Protein AF-A0A6A7G0X4-F1 (afdb_monomer)

Solvent-accessible surface area (backbone atoms only — not comparable to full-atom values): 12356 Å² total; per-residue (Å²): 110,69,67,63,52,52,52,46,51,46,38,50,19,40,56,51,14,67,76,71,76,44,66,30,71,60,42,26,52,49,51,54,46,54,50,49,41,52,55,27,48,47,44,31,55,51,22,49,56,50,22,68,50,37,5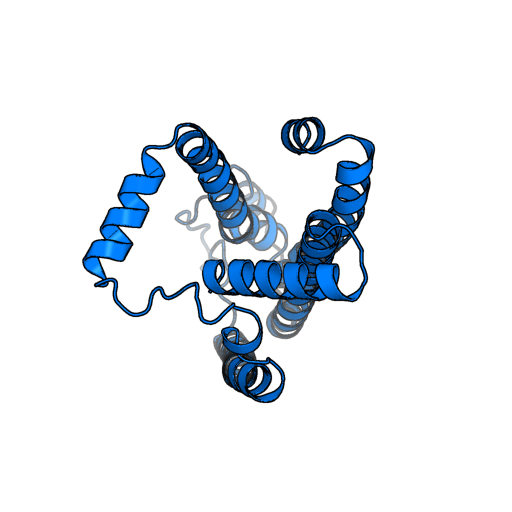7,77,56,81,70,79,86,77,54,76,76,64,52,64,43,28,46,93,55,47,54,98,81,60,77,74,61,88,93,49,51,72,64,74,75,76,55,69,66,42,55,51,50,54,51,52,54,52,50,54,53,59,62,47,48,59,55,52,45,68,73,72,52,78,64,62,72,83,57,48,66,89,81,74,66,69,86,80,64,53,72,66,56,54,52,50,49,54,58,57,52,54,69,39,70,70,53,53,62,46,49,61,57,51,51,49,55,50,48,54,52,48,42,53,74,46,54,45,39,47,22,44,34,25,42,67,67,26,70,37,43,42,21,60,55,46,27,54,50,22,52,52,50,32,53,47,51,58,50,49,59,55,46,36,72,75,70,36,63,68,64,52,69,74,72,108

Secondary structure (DSSP, 8-state):
-HHHHHHHHHHHHHHHHHHHTS-HHHHHHHHHHHHHHHHHHHHHHHHHHHHHHHTTSPPPPPPHHHHTTSGGG--TT---STT--SS-PPPHHHHHHHHHHHHHHHHHHHHHHHHHSPPGGGTS-TT---TT--HHHHHHHHHHHTTSHHHHHHHHHHHHHHHHHHHIIIIIIIIIIIHHH-TTHHHHHHHHHHHHHHHHHHHHHHHHHHH-HHHHHHH-

pLDDT: mean 83.15, std 11.16, range [46.69, 96.19]

Structure (mmCIF, N/CA/C/O backbone):
data_AF-A0A6A7G0X4-F1
#
_entry.id   AF-A0A6A7G0X4-F1
#
loop_
_atom_site.group_PDB
_atom_site.id
_atom_site.type_symbol
_atom_site.label_atom_id
_atom_site.label_alt_id
_atom_site.label_comp_id
_atom_site.label_asym_id
_atom_site.label_entity_id
_atom_site.label_seq_id
_atom_site.pdbx_PDB_ins_code
_atom_site.Cartn_x
_atom_site.Cartn_y
_atom_site.Cartn_z
_atom_site.occupancy
_atom_site.B_iso_or_equiv
_atom_site.auth_seq_id
_atom_site.auth_comp_id
_atom_site.auth_asym_id
_atom_site.auth_atom_id
_atom_site.pdbx_PDB_model_num
ATOM 1 N N . MET A 1 1 ? -11.412 6.473 2.263 1.00 78.06 1 MET A N 1
ATOM 2 C CA . MET A 1 1 ? -11.501 4.998 2.375 1.00 78.06 1 MET A CA 1
ATOM 3 C C . MET A 1 1 ? -10.923 4.477 3.696 1.00 78.06 1 MET A C 1
ATOM 5 O O . MET A 1 1 ? -11.682 3.910 4.468 1.00 78.06 1 MET A O 1
ATOM 9 N N . TRP A 1 2 ? -9.636 4.706 4.001 1.00 86.44 2 TRP A N 1
ATOM 10 C CA . TRP A 1 2 ? -8.973 4.184 5.213 1.00 86.44 2 TRP A CA 1
ATOM 11 C C . TRP A 1 2 ? -9.677 4.510 6.537 1.00 86.44 2 TRP A C 1
ATOM 13 O O . TRP A 1 2 ? -9.882 3.609 7.342 1.00 86.44 2 TRP A O 1
ATOM 23 N N . SER A 1 3 ? -10.119 5.756 6.738 1.00 86.62 3 SER A N 1
ATOM 24 C CA . SER A 1 3 ? -10.866 6.142 7.946 1.00 86.62 3 SER A CA 1
ATOM 25 C C . SER A 1 3 ? -12.166 5.336 8.108 1.00 86.62 3 SER A C 1
ATOM 27 O O . SER A 1 3 ? -12.346 4.684 9.132 1.00 86.62 3 SER A O 1
ATOM 29 N N . ALA A 1 4 ? -13.008 5.274 7.069 1.00 87.88 4 ALA A N 1
ATOM 30 C CA . ALA A 1 4 ? -14.262 4.512 7.091 1.00 87.88 4 ALA A CA 1
ATOM 31 C C . ALA A 1 4 ? -14.039 3.015 7.369 1.00 87.88 4 ALA A C 1
ATOM 33 O O . ALA A 1 4 ? -14.752 2.411 8.165 1.00 87.88 4 ALA A O 1
ATOM 34 N N . LYS A 1 5 ? -13.004 2.430 6.761 1.00 91.25 5 LYS A N 1
ATOM 35 C CA . LYS A 1 5 ? -12.581 1.046 6.999 1.00 91.25 5 LYS A CA 1
ATOM 36 C C . LYS A 1 5 ? -12.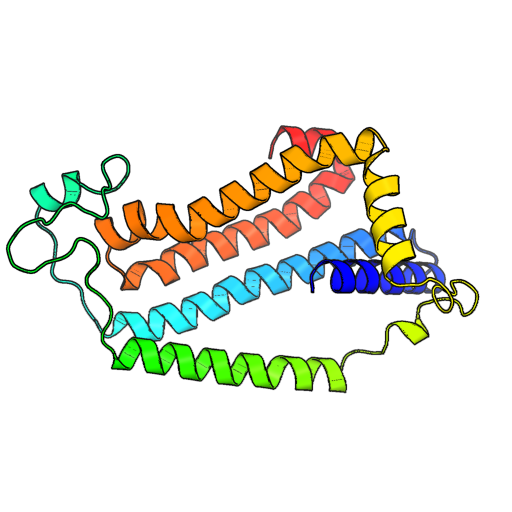155 0.815 8.451 1.00 91.25 5 LYS A C 1
ATOM 38 O O . LYS A 1 5 ? -12.570 -0.171 9.052 1.00 91.25 5 LYS A O 1
ATOM 43 N N . CYS A 1 6 ? -11.330 1.699 9.016 1.00 91.38 6 CYS A N 1
ATOM 44 C CA . CYS A 1 6 ? -10.908 1.601 10.413 1.00 91.38 6 CYS A CA 1
ATOM 45 C C . CYS A 1 6 ? -12.111 1.682 11.354 1.00 91.38 6 CYS A C 1
ATOM 47 O O . CYS A 1 6 ? -12.244 0.840 12.234 1.00 91.38 6 CYS A O 1
ATOM 49 N N . THR A 1 7 ? -13.023 2.630 11.125 1.00 91.25 7 THR A N 1
ATOM 50 C CA . THR A 1 7 ? -14.265 2.731 11.897 1.00 91.25 7 THR A CA 1
ATOM 51 C C . THR A 1 7 ? -15.092 1.454 11.790 1.00 91.25 7 THR A C 1
ATOM 53 O O . THR A 1 7 ? -15.524 0.937 12.814 1.00 91.25 7 THR A O 1
ATOM 56 N N . TYR A 1 8 ? -15.270 0.907 10.585 1.00 92.00 8 TYR A N 1
ATOM 57 C CA . TYR A 1 8 ? -16.032 -0.324 10.390 1.00 92.00 8 TYR A CA 1
ATOM 58 C C . TYR A 1 8 ? -15.442 -1.504 11.171 1.00 92.00 8 TYR A C 1
ATOM 60 O O . TYR A 1 8 ? -16.157 -2.152 11.930 1.00 92.00 8 TYR A O 1
ATOM 68 N N . LEU A 1 9 ? -14.133 -1.752 11.043 1.00 92.69 9 LEU A N 1
ATOM 69 C CA . LEU A 1 9 ? -13.468 -2.849 11.755 1.00 92.69 9 LEU A CA 1
ATOM 70 C C . LEU A 1 9 ? -13.537 -2.681 13.275 1.00 92.69 9 LEU A C 1
ATOM 72 O O . LEU A 1 9 ? -13.770 -3.661 13.979 1.00 92.69 9 LEU A O 1
ATOM 76 N N . THR A 1 10 ? -13.378 -1.456 13.779 1.00 92.75 10 THR A N 1
ATOM 77 C CA . THR A 1 10 ? -13.484 -1.169 15.213 1.00 92.75 10 THR A CA 1
ATOM 78 C C . THR A 1 10 ? -14.895 -1.430 15.738 1.00 92.75 10 THR A C 1
ATOM 80 O O . THR A 1 10 ? -15.040 -2.091 16.762 1.00 92.75 10 THR A O 1
ATOM 83 N N . GLN A 1 11 ? -15.936 -0.958 15.044 1.00 91.56 11 GLN A N 1
ATOM 84 C CA . GLN A 1 11 ? -17.322 -1.133 15.497 1.00 91.56 11 GLN A CA 1
ATOM 85 C C . GLN A 1 11 ? -17.763 -2.599 15.433 1.00 91.56 11 GLN A C 1
ATOM 87 O O . GLN A 1 11 ? -18.298 -3.128 16.405 1.00 91.56 11 GLN A O 1
ATOM 92 N N . VAL A 1 12 ? -17.471 -3.291 14.327 1.00 91.94 12 VAL A N 1
ATOM 93 C CA . VAL A 1 12 ? -17.778 -4.723 14.196 1.00 91.94 12 VAL A CA 1
ATOM 94 C C . VAL A 1 12 ? -16.987 -5.544 15.217 1.00 91.94 12 VAL A C 1
ATOM 96 O O . VAL A 1 12 ? -17.546 -6.447 15.834 1.00 91.94 12 VAL A O 1
ATOM 99 N N . GLY A 1 13 ? -15.711 -5.216 15.442 1.00 91.50 13 GLY A N 1
ATOM 100 C CA . GLY A 1 13 ? -14.868 -5.878 16.439 1.00 91.50 13 GLY A CA 1
ATOM 101 C C . GLY A 1 13 ? -15.382 -5.706 17.865 1.00 91.50 13 GLY A C 1
ATOM 102 O O . GLY A 1 13 ? -15.447 -6.684 18.605 1.00 91.50 13 GLY A O 1
ATOM 103 N N . LYS A 1 14 ? -15.817 -4.494 18.228 1.00 91.19 14 LYS A N 1
ATOM 104 C CA . LYS A 1 14 ? -16.438 -4.223 19.529 1.00 91.19 14 LYS A CA 1
ATOM 105 C C . LYS A 1 14 ? -17.705 -5.059 19.719 1.00 91.19 14 LYS A C 1
ATOM 107 O O . LYS A 1 14 ? -17.825 -5.778 20.705 1.00 91.19 14 LYS A O 1
ATOM 112 N N . ARG A 1 15 ? -18.612 -5.037 18.736 1.00 90.44 15 ARG A N 1
ATOM 113 C CA . ARG A 1 15 ? -19.874 -5.782 18.822 1.00 90.44 15 ARG A CA 1
ATOM 114 C C . ARG A 1 15 ? -19.662 -7.295 18.877 1.00 90.44 15 ARG A C 1
ATOM 116 O O . ARG A 1 15 ? -20.356 -7.988 19.611 1.00 90.44 15 ARG A O 1
ATOM 123 N N . TYR A 1 16 ? -18.695 -7.812 18.123 1.00 91.06 16 TYR A N 1
ATOM 124 C CA . TYR A 1 16 ? -18.330 -9.227 18.167 1.00 91.06 16 TYR A CA 1
ATOM 125 C C . TYR A 1 16 ? -17.720 -9.625 19.520 1.00 91.06 16 TYR A C 1
ATOM 127 O O . TYR A 1 16 ? -18.029 -10.697 20.030 1.00 91.06 16 TYR A O 1
ATOM 135 N N . GLY A 1 17 ? -16.906 -8.759 20.134 1.00 90.06 17 GLY A N 1
ATOM 136 C CA . GLY A 1 17 ? -16.356 -9.007 21.470 1.00 90.06 17 GLY A CA 1
ATOM 137 C C . GLY A 1 17 ? -17.407 -9.077 22.566 1.00 90.06 17 GLY A C 1
ATOM 138 O O . GLY A 1 17 ? -17.329 -9.958 23.415 1.00 90.06 17 GLY A O 1
ATOM 139 N N . GLU A 1 18 ? -18.434 -8.232 22.491 1.00 89.94 18 GLU A N 1
ATOM 140 C CA . GLU A 1 18 ? -19.588 -8.301 23.395 1.00 89.94 18 GLU A CA 1
ATOM 141 C C . GLU A 1 18 ? -20.359 -9.627 23.268 1.00 89.94 18 GLU A C 1
ATOM 143 O O . GLU A 1 18 ? -20.824 -10.153 24.271 1.00 89.94 18 GLU A O 1
ATOM 148 N N . LEU A 1 19 ? -20.478 -10.189 22.058 1.00 91.56 19 LEU A N 1
ATOM 149 C CA . LEU A 1 19 ? -21.194 -11.452 21.819 1.00 91.56 19 LEU A CA 1
ATOM 150 C C . LEU A 1 19 ? -20.425 -12.696 22.285 1.00 91.56 19 LEU A C 1
ATOM 152 O O . LEU A 1 19 ? -21.044 -13.689 22.652 1.00 91.56 19 LEU A O 1
ATOM 156 N N . VAL A 1 20 ? -19.093 -12.661 22.214 1.00 92.19 20 VAL A N 1
ATOM 157 C CA . VAL A 1 20 ? -18.212 -13.794 22.559 1.00 92.19 20 VAL A CA 1
ATOM 158 C C . VAL A 1 20 ? -17.681 -13.685 23.998 1.00 92.19 20 VAL A C 1
ATOM 160 O O . VAL A 1 20 ? -16.960 -14.566 24.453 1.00 92.19 20 VAL A O 1
ATOM 163 N N . GLU A 1 21 ? -18.038 -12.620 24.725 1.00 90.12 21 GLU A N 1
ATOM 164 C CA . GLU A 1 21 ? -17.547 -12.314 26.081 1.00 90.12 21 GLU A CA 1
ATOM 165 C C . GLU A 1 21 ? -16.005 -12.236 26.173 1.00 90.12 21 GLU A C 1
ATOM 167 O O . GLU A 1 21 ? -15.393 -12.484 27.212 1.00 90.12 21 GLU A O 1
ATOM 172 N N . GLU A 1 22 ? -15.355 -11.841 25.073 1.00 87.94 22 GLU A N 1
ATOM 173 C CA . GLU A 1 22 ? -13.907 -11.630 24.984 1.00 87.94 22 GLU A CA 1
ATOM 174 C C . GLU A 1 22 ? -13.565 -10.130 24.978 1.00 87.94 22 GLU A C 1
ATOM 176 O O . GLU A 1 22 ? -14.352 -9.273 24.569 1.00 87.94 22 GLU A O 1
ATOM 181 N N . ASN A 1 23 ? -12.338 -9.785 25.388 1.00 87.75 23 ASN A N 1
ATOM 182 C CA . ASN A 1 23 ? -11.879 -8.39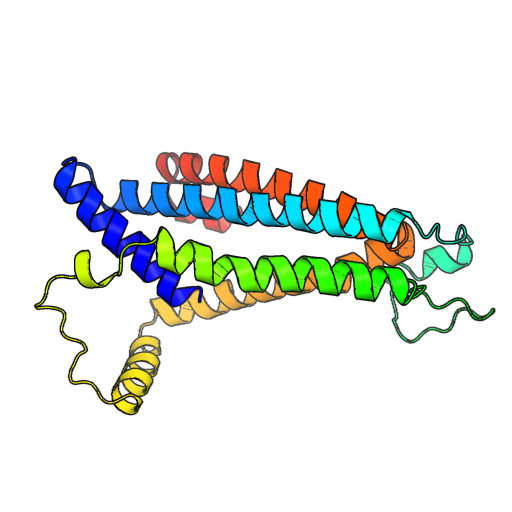7 25.371 1.00 87.75 23 ASN A CA 1
ATOM 183 C C . ASN A 1 23 ? -11.912 -7.820 23.937 1.00 87.75 23 ASN A C 1
ATOM 185 O O . ASN A 1 23 ? -11.186 -8.271 23.042 1.00 87.75 23 ASN A O 1
ATOM 189 N N . SER A 1 24 ? -12.725 -6.777 23.745 1.00 87.75 24 SER A N 1
ATOM 190 C CA . SER A 1 24 ? -12.936 -6.120 22.451 1.00 87.75 24 SER A CA 1
ATOM 191 C C . SER A 1 24 ? -11.645 -5.589 21.828 1.00 87.75 24 SER A C 1
ATOM 193 O O . SER A 1 24 ? -11.472 -5.705 20.619 1.00 87.75 24 SER A O 1
ATOM 195 N N . ASP A 1 25 ? -10.694 -5.081 22.616 1.00 83.81 25 ASP A N 1
ATOM 196 C CA . ASP A 1 25 ? -9.427 -4.553 22.093 1.00 83.81 25 ASP A CA 1
ATOM 197 C C . ASP A 1 25 ? -8.576 -5.654 21.448 1.00 83.81 25 ASP A C 1
ATOM 199 O O . ASP A 1 25 ? -7.897 -5.431 20.437 1.00 83.81 25 ASP A O 1
ATOM 203 N N . VAL A 1 26 ? -8.640 -6.870 21.999 1.00 83.62 26 VAL A N 1
ATOM 204 C CA . VAL A 1 26 ? -7.948 -8.042 21.451 1.00 83.62 26 VAL A CA 1
ATOM 205 C C . VAL A 1 26 ? -8.583 -8.452 20.126 1.00 83.62 26 VAL A C 1
ATOM 207 O O . VAL A 1 26 ? -7.866 -8.703 19.155 1.00 83.62 26 VAL A O 1
ATOM 210 N N . ILE A 1 27 ? -9.915 -8.476 20.054 1.00 87.38 27 ILE A N 1
ATOM 211 C CA . ILE A 1 27 ? -10.662 -8.819 18.837 1.00 87.38 27 ILE A CA 1
ATOM 212 C C . ILE A 1 27 ? -10.450 -7.777 17.741 1.00 87.38 27 ILE A C 1
ATOM 214 O O . ILE A 1 27 ? -10.150 -8.145 16.606 1.00 87.38 27 ILE A O 1
ATOM 218 N N . ILE A 1 28 ? -10.524 -6.489 18.078 1.00 89.31 28 ILE A N 1
ATOM 219 C CA . ILE A 1 28 ? -10.248 -5.392 17.146 1.00 89.31 28 ILE A CA 1
ATOM 220 C C . ILE A 1 28 ? -8.840 -5.564 16.570 1.00 89.31 28 ILE A C 1
ATOM 222 O O . ILE A 1 28 ? -8.670 -5.571 15.352 1.00 89.31 28 ILE A O 1
ATOM 226 N N . THR A 1 29 ? -7.837 -5.809 17.419 1.00 84.25 29 THR A N 1
ATOM 227 C CA . THR A 1 29 ? -6.456 -6.052 16.968 1.00 84.25 29 THR A CA 1
ATOM 228 C C . THR A 1 29 ? -6.364 -7.257 16.020 1.00 84.25 29 THR A C 1
ATOM 230 O O . THR A 1 29 ? -5.678 -7.181 15.001 1.00 84.25 29 THR A O 1
ATOM 233 N N . ARG A 1 30 ? -7.093 -8.353 16.289 1.00 84.56 30 ARG A N 1
ATOM 234 C CA . ARG A 1 30 ? -7.161 -9.524 15.389 1.00 84.56 30 ARG A CA 1
ATOM 235 C C . ARG A 1 30 ? -7.792 -9.174 14.035 1.00 84.56 30 ARG A C 1
ATOM 237 O O . ARG A 1 30 ? -7.256 -9.575 13.006 1.00 84.56 30 ARG A O 1
ATOM 244 N N . PHE A 1 31 ? -8.887 -8.412 14.014 1.00 89.56 31 PHE A N 1
ATOM 245 C CA . PHE A 1 31 ? -9.547 -7.982 12.773 1.00 89.56 31 PHE A CA 1
ATOM 246 C C . PHE A 1 31 ? -8.660 -7.059 11.934 1.00 89.56 31 PHE A C 1
ATOM 248 O O . PHE A 1 31 ? -8.599 -7.211 10.714 1.00 89.56 31 PHE A O 1
ATOM 255 N N . PHE A 1 32 ? -7.929 -6.140 12.570 1.00 88.75 32 PHE A N 1
ATOM 256 C CA . PHE A 1 32 ? -6.927 -5.327 11.881 1.00 88.75 32 PHE A CA 1
ATOM 257 C C . PHE A 1 32 ? -5.788 -6.182 11.317 1.00 88.75 32 PHE A C 1
ATOM 259 O O . PHE A 1 32 ? -5.419 -5.981 10.162 1.00 88.75 32 PHE A O 1
ATOM 266 N N . GLY A 1 33 ? -5.285 -7.164 12.073 1.00 85.00 33 GLY A N 1
ATOM 267 C CA . GLY A 1 33 ? -4.269 -8.104 11.589 1.00 85.00 33 GLY A CA 1
ATOM 268 C C . GLY A 1 33 ? -4.734 -8.903 10.368 1.00 85.00 33 GLY A C 1
ATOM 269 O O . GLY A 1 33 ? -4.024 -8.968 9.367 1.00 85.00 33 GLY A O 1
ATOM 270 N N . LEU A 1 34 ? -5.960 -9.437 10.401 1.00 86.88 34 LEU A N 1
ATOM 271 C CA . LEU A 1 34 ? -6.552 -10.150 9.264 1.00 86.88 34 LEU A CA 1
ATOM 272 C C . LEU A 1 34 ? -6.732 -9.235 8.047 1.00 86.88 34 LEU A C 1
ATOM 274 O O . LEU A 1 34 ? -6.421 -9.627 6.925 1.00 86.88 34 LEU A O 1
ATOM 278 N N . PHE A 1 35 ? -7.200 -8.003 8.257 1.00 90.12 35 PHE A N 1
ATOM 279 C CA . PHE A 1 35 ? -7.289 -7.028 7.177 1.00 90.12 35 PHE A CA 1
ATOM 280 C C . PHE A 1 35 ? -5.920 -6.781 6.532 1.00 90.12 35 PHE A C 1
ATOM 282 O O . PHE A 1 35 ? -5.821 -6.788 5.307 1.00 90.12 35 PHE A O 1
ATOM 289 N N . PHE A 1 36 ? -4.882 -6.531 7.337 1.00 86.00 36 PHE A N 1
ATOM 290 C CA . PHE A 1 36 ? -3.556 -6.223 6.808 1.00 86.00 36 PHE A CA 1
ATOM 291 C C . PHE A 1 36 ? -2.953 -7.423 6.082 1.00 86.00 36 PHE A C 1
ATOM 293 O O . PHE A 1 36 ? -2.358 -7.232 5.029 1.00 86.00 36 PHE A O 1
ATOM 300 N N . LEU A 1 37 ? -3.209 -8.652 6.539 1.00 85.31 37 LEU A N 1
ATOM 301 C CA . LEU A 1 37 ? -2.842 -9.861 5.801 1.00 85.31 37 LEU A CA 1
ATOM 302 C C . LEU A 1 37 ? -3.422 -9.864 4.376 1.00 85.31 37 LEU A C 1
ATOM 304 O O . LEU A 1 37 ? -2.683 -10.066 3.411 1.00 85.31 37 LEU A O 1
ATOM 308 N N . PHE A 1 38 ? -4.725 -9.610 4.223 1.00 88.56 38 PHE A N 1
ATOM 309 C CA . PHE A 1 38 ? -5.354 -9.549 2.898 1.00 88.56 38 PHE A CA 1
ATOM 310 C C . PHE A 1 38 ? -4.872 -8.355 2.073 1.00 88.56 38 PHE A C 1
ATOM 312 O O . PHE A 1 38 ? -4.648 -8.492 0.871 1.00 88.56 38 PHE A O 1
ATOM 319 N N . PHE A 1 39 ? -4.675 -7.201 2.708 1.00 87.44 39 PHE A N 1
ATOM 320 C CA . PHE A 1 39 ? -4.132 -6.014 2.057 1.00 87.44 39 PHE A CA 1
ATOM 321 C C . PHE A 1 39 ? -2.735 -6.281 1.481 1.00 87.44 39 PHE A C 1
ATOM 323 O O . PHE A 1 39 ? -2.520 -6.037 0.297 1.00 87.44 39 PHE A O 1
ATOM 330 N N . GLN A 1 40 ? -1.825 -6.894 2.239 1.00 85.50 40 GLN A N 1
ATOM 331 C CA . GLN A 1 40 ? -0.500 -7.241 1.715 1.00 85.50 40 GLN A CA 1
ATOM 332 C C . GLN A 1 40 ? -0.537 -8.377 0.694 1.00 85.50 40 GLN A C 1
ATOM 334 O O . GLN A 1 40 ? 0.154 -8.314 -0.320 1.00 85.50 40 GLN A O 1
ATOM 339 N N . SER A 1 41 ? -1.427 -9.357 0.865 1.00 86.38 41 SER A N 1
ATOM 340 C CA . SER A 1 41 ? -1.649 -10.393 -0.155 1.00 86.38 41 SER A CA 1
ATOM 341 C C . SER A 1 41 ? -2.142 -9.799 -1.483 1.00 86.38 41 SER A C 1
ATOM 343 O O . SER A 1 41 ? -1.788 -10.286 -2.555 1.00 86.38 41 SER A O 1
ATOM 345 N N . SER A 1 42 ? -2.920 -8.710 -1.441 1.00 88.62 42 SER A N 1
ATOM 346 C CA . SER A 1 42 ? -3.357 -8.002 -2.650 1.00 88.62 42 SER A CA 1
ATOM 347 C C . SER A 1 42 ? -2.202 -7.320 -3.388 1.00 88.62 42 SER A C 1
ATOM 349 O O . SER A 1 42 ? -2.224 -7.276 -4.618 1.00 88.62 42 SER A O 1
ATOM 351 N N . GLN A 1 43 ? -1.160 -6.871 -2.670 1.00 86.00 43 GLN A N 1
ATOM 352 C CA . GLN A 1 43 ? 0.062 -6.378 -3.309 1.00 86.00 43 GLN A CA 1
ATOM 353 C C . GLN A 1 43 ? 0.747 -7.497 -4.093 1.00 86.00 43 GLN A C 1
ATOM 355 O O . GLN A 1 43 ? 1.184 -7.272 -5.217 1.00 86.00 43 GLN A O 1
ATOM 360 N N . VAL A 1 44 ? 0.794 -8.715 -3.545 1.00 88.62 44 VAL A N 1
ATOM 361 C CA . VAL A 1 44 ? 1.342 -9.882 -4.254 1.00 88.62 44 VAL A CA 1
ATOM 362 C C . VAL A 1 44 ? 0.542 -10.155 -5.530 1.00 88.62 44 VAL A C 1
ATOM 364 O O . VAL A 1 44 ? 1.124 -10.232 -6.608 1.00 88.62 44 VAL A O 1
ATOM 367 N N . ALA A 1 45 ? -0.789 -10.225 -5.435 1.00 90.19 45 ALA A N 1
ATOM 368 C CA . ALA A 1 45 ? -1.650 -10.471 -6.592 1.00 90.19 45 ALA A CA 1
ATOM 369 C C . ALA A 1 45 ? -1.508 -9.390 -7.682 1.00 90.19 45 ALA A C 1
ATOM 371 O O . ALA A 1 45 ? -1.355 -9.723 -8.856 1.00 90.19 45 ALA A O 1
ATOM 372 N N . GLY A 1 46 ? -1.501 -8.106 -7.306 1.00 91.06 46 GLY A N 1
ATOM 373 C CA . GLY A 1 46 ? -1.293 -7.003 -8.248 1.00 91.06 46 GLY A CA 1
ATOM 374 C C . GLY A 1 46 ? 0.068 -7.084 -8.938 1.00 91.06 46 GLY A C 1
ATOM 375 O O . GLY A 1 46 ? 0.164 -7.013 -10.159 1.00 91.06 46 GLY A O 1
ATOM 376 N N . ASN A 1 47 ? 1.134 -7.342 -8.185 1.00 90.69 47 ASN A N 1
ATOM 377 C CA . ASN A 1 47 ? 2.472 -7.443 -8.761 1.00 90.69 47 ASN A CA 1
ATOM 378 C C . ASN A 1 47 ? 2.674 -8.690 -9.644 1.00 90.69 47 ASN A C 1
ATOM 380 O O . ASN A 1 47 ? 3.469 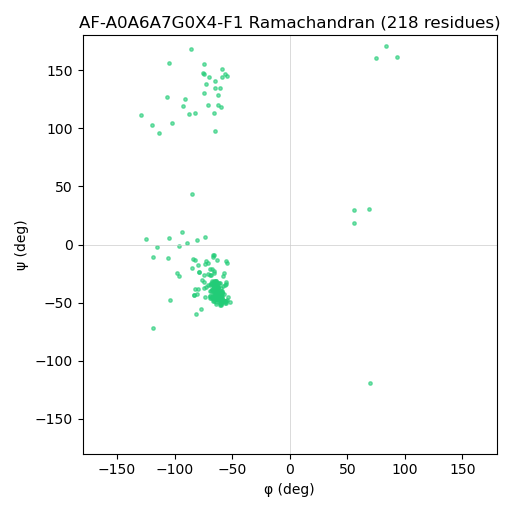-8.641 -10.585 1.00 90.69 47 ASN A O 1
ATOM 384 N N . ILE A 1 48 ? 1.927 -9.778 -9.422 1.00 89.88 48 ILE A N 1
ATOM 385 C CA . ILE A 1 48 ? 1.865 -10.917 -10.357 1.00 89.88 48 ILE A CA 1
ATOM 386 C C . ILE A 1 48 ? 1.223 -10.488 -11.684 1.00 89.88 48 ILE A C 1
ATOM 388 O O . ILE A 1 48 ? 1.755 -10.778 -12.754 1.00 89.88 48 ILE A O 1
ATOM 392 N N . ILE A 1 49 ? 0.110 -9.750 -11.637 1.00 90.06 49 ILE A N 1
ATOM 393 C CA . ILE A 1 49 ? -0.531 -9.215 -12.849 1.00 90.06 49 ILE A CA 1
ATOM 394 C C . ILE A 1 49 ? 0.446 -8.298 -13.598 1.00 90.06 49 ILE A C 1
ATOM 396 O O . ILE A 1 49 ? 0.658 -8.468 -14.794 1.00 90.06 49 ILE A O 1
ATOM 400 N N . SER A 1 50 ? 1.103 -7.372 -12.898 1.00 86.94 50 SER A N 1
ATOM 401 C CA . SER A 1 50 ? 2.064 -6.462 -13.528 1.00 86.94 50 SER A CA 1
ATOM 402 C C . SER A 1 50 ? 3.266 -7.201 -14.133 1.00 86.94 50 SER A C 1
ATOM 404 O O . SER A 1 50 ? 3.638 -6.924 -15.268 1.00 86.94 50 SER A O 1
ATOM 406 N N . SER A 1 51 ? 3.858 -8.169 -13.423 1.00 86.38 51 SER A N 1
ATOM 407 C CA . SER A 1 51 ? 5.016 -8.931 -13.931 1.00 86.38 51 SER A CA 1
ATOM 408 C C . SER A 1 51 ? 4.667 -9.821 -15.125 1.00 86.38 51 SER A C 1
ATOM 410 O O . SER A 1 51 ? 5.438 -9.889 -16.077 1.00 86.38 51 SER A O 1
ATOM 412 N N . THR A 1 52 ? 3.497 -10.461 -15.138 1.00 86.56 52 THR A N 1
ATOM 413 C CA . THR A 1 52 ? 3.058 -11.296 -16.276 1.00 86.56 52 THR A CA 1
ATOM 414 C C . THR A 1 52 ? 2.797 -10.492 -17.549 1.00 86.56 52 THR A C 1
ATOM 416 O O . THR A 1 52 ? 3.036 -10.989 -18.648 1.00 86.56 52 THR A O 1
ATOM 419 N N . VAL A 1 53 ? 2.347 -9.243 -17.422 1.00 86.44 53 VAL A N 1
ATOM 420 C CA . VAL A 1 53 ? 2.150 -8.364 -18.581 1.00 86.44 53 VAL A CA 1
ATOM 421 C C . VAL A 1 53 ? 3.474 -7.742 -19.034 1.00 86.44 53 VAL A C 1
ATOM 423 O O . VAL A 1 53 ? 3.750 -7.719 -20.228 1.00 86.44 53 VAL A O 1
ATOM 426 N N . LEU A 1 54 ? 4.318 -7.288 -18.100 1.00 79.81 54 LEU A N 1
ATOM 427 C CA . LEU A 1 54 ? 5.581 -6.602 -18.408 1.00 79.81 54 LEU A CA 1
ATOM 428 C C . LEU A 1 54 ? 6.728 -7.538 -18.820 1.00 79.81 54 LEU A C 1
ATOM 430 O O . LEU A 1 54 ? 7.641 -7.100 -19.512 1.00 79.81 54 LEU A O 1
ATOM 434 N N . SER A 1 55 ? 6.698 -8.817 -18.432 1.00 72.69 55 SER A N 1
ATOM 435 C CA . SER A 1 55 ? 7.718 -9.816 -18.818 1.00 72.69 55 SER A CA 1
ATOM 436 C C . SER A 1 55 ? 7.726 -10.160 -20.309 1.00 72.69 55 SER A C 1
ATOM 438 O O . SER A 1 55 ? 8.644 -10.827 -20.772 1.00 72.69 55 SER A O 1
ATOM 440 N N . GLN A 1 56 ? 6.738 -9.689 -21.073 1.00 64.62 56 GLN A N 1
ATOM 441 C CA . GLN A 1 56 ? 6.705 -9.843 -22.530 1.00 64.62 56 GLN A CA 1
ATOM 442 C C . GLN A 1 56 ? 7.721 -8.933 -23.242 1.00 64.62 56 GLN A C 1
ATOM 444 O O . GLN A 1 56 ? 8.030 -9.165 -24.409 1.00 64.62 56 GLN A O 1
ATOM 449 N N . SER A 1 57 ? 8.266 -7.940 -22.531 1.00 62.97 57 SER A N 1
ATOM 450 C CA . SER A 1 57 ? 9.230 -6.966 -23.040 1.00 62.97 57 SER A CA 1
ATOM 451 C C . SER A 1 57 ? 10.583 -7.168 -22.350 1.00 62.97 57 SER A C 1
ATOM 453 O O . SER A 1 57 ? 10.809 -6.672 -21.245 1.00 62.97 57 SER A O 1
ATOM 455 N N . GLU A 1 58 ? 11.498 -7.912 -22.981 1.00 63.00 58 GLU A N 1
ATOM 456 C CA . GLU A 1 58 ? 12.888 -8.000 -22.514 1.00 63.00 58 GLU A CA 1
ATOM 457 C C . GLU A 1 58 ? 13.603 -6.668 -22.775 1.00 63.00 58 GLU A C 1
ATOM 459 O O . GLU A 1 58 ? 13.707 -6.206 -23.912 1.00 63.00 58 GLU A O 1
ATOM 464 N N . SER A 1 59 ? 14.090 -6.031 -21.707 1.00 64.75 59 SER A N 1
ATOM 465 C CA . SER A 1 59 ? 14.941 -4.845 -21.819 1.00 64.75 59 SER A CA 1
ATOM 466 C C . SER A 1 59 ? 16.328 -5.270 -22.320 1.00 64.75 59 SER A C 1
ATOM 468 O O . SER A 1 59 ? 16.851 -6.277 -21.833 1.00 64.75 59 SER A O 1
ATOM 470 N N . PRO A 1 60 ? 16.954 -4.531 -23.252 1.00 68.12 60 PRO A N 1
ATOM 471 C CA . PRO A 1 60 ? 18.312 -4.839 -23.679 1.00 68.12 60 PRO A CA 1
ATOM 472 C C . PRO A 1 60 ? 19.276 -4.797 -22.479 1.00 68.12 60 PRO A C 1
ATOM 474 O O . PRO A 1 60 ? 19.105 -3.972 -21.573 1.00 68.12 60 PRO A O 1
ATOM 477 N N . PRO A 1 61 ? 20.291 -5.679 -22.439 1.00 72.00 61 PRO A N 1
ATOM 478 C CA . PRO A 1 61 ? 21.261 -5.690 -21.353 1.00 72.00 61 PRO A CA 1
ATOM 479 C C . PRO A 1 61 ? 22.024 -4.362 -21.324 1.00 72.00 61 PRO A C 1
ATOM 481 O O . PRO A 1 61 ? 22.566 -3.926 -22.341 1.00 72.00 61 PRO A O 1
ATOM 484 N N . ARG A 1 62 ? 22.072 -3.723 -20.152 1.00 74.94 62 ARG A N 1
ATOM 485 C CA . ARG A 1 62 ? 22.784 -2.452 -19.976 1.00 74.94 62 ARG A CA 1
ATOM 486 C C . ARG A 1 62 ? 24.285 -2.637 -19.916 1.00 74.94 62 ARG A C 1
ATOM 488 O O . ARG A 1 62 ? 24.780 -3.626 -19.372 1.00 74.94 62 ARG A O 1
ATOM 495 N N . THR A 1 63 ? 25.007 -1.637 -20.410 1.00 80.94 63 THR A N 1
ATOM 496 C CA . THR A 1 63 ? 26.462 -1.610 -20.291 1.00 80.94 63 THR A CA 1
ATOM 497 C C . THR A 1 63 ? 26.889 -1.253 -18.858 1.00 80.94 63 THR A C 1
ATOM 499 O O . THR A 1 63 ? 26.135 -0.601 -18.122 1.00 80.94 63 THR A O 1
ATOM 502 N N . PRO A 1 64 ? 28.098 -1.655 -18.424 1.00 81.38 64 PRO A N 1
ATOM 503 C CA . PRO A 1 64 ? 28.621 -1.327 -17.096 1.00 81.38 64 PRO A CA 1
ATOM 504 C C . PRO A 1 64 ? 28.642 0.175 -16.789 1.00 81.38 64 PRO A C 1
ATOM 506 O O . PRO A 1 64 ? 28.447 0.566 -15.641 1.00 81.38 64 PRO A O 1
ATOM 509 N N . GLU A 1 65 ? 28.842 1.021 -17.799 1.00 80.75 65 GLU A N 1
ATOM 510 C CA . GLU A 1 65 ? 28.850 2.480 -17.672 1.00 80.75 65 GLU A CA 1
ATOM 511 C C . GLU A 1 65 ? 27.451 3.019 -17.347 1.00 80.75 65 GLU A C 1
ATOM 513 O O . GLU A 1 65 ? 27.302 3.884 -16.488 1.00 80.75 65 GLU A O 1
ATOM 518 N N . GLN A 1 66 ? 26.405 2.460 -17.964 1.00 77.38 66 GLN A N 1
ATOM 519 C CA . GLN A 1 66 ? 25.015 2.847 -17.702 1.00 77.38 66 GLN A CA 1
ATOM 520 C C . GLN A 1 66 ? 24.562 2.443 -16.290 1.00 77.38 66 GLN A C 1
ATOM 522 O O . GLN A 1 66 ? 23.800 3.166 -15.648 1.00 77.38 66 GLN A O 1
ATOM 527 N N . LEU A 1 67 ? 25.059 1.313 -15.776 1.00 82.19 67 LEU A N 1
ATOM 528 C CA . LEU A 1 67 ? 24.772 0.833 -14.419 1.00 82.19 67 LEU A CA 1
ATOM 529 C C . LEU A 1 67 ? 25.336 1.753 -13.318 1.00 82.19 67 LEU A C 1
ATOM 531 O O . LEU A 1 67 ? 24.780 1.787 -12.221 1.00 82.19 67 LEU A O 1
ATOM 535 N N . GLN A 1 68 ? 26.384 2.541 -13.593 1.00 84.12 68 GLN A N 1
ATOM 536 C CA . GLN A 1 68 ? 26.959 3.488 -12.618 1.00 84.12 68 GLN A CA 1
ATOM 537 C C . GLN A 1 68 ? 26.026 4.660 -12.278 1.00 84.12 68 GLN A C 1
ATOM 539 O O . GLN A 1 68 ? 26.166 5.276 -11.216 1.00 84.12 68 GLN A O 1
ATOM 544 N N . TYR A 1 69 ? 25.064 4.944 -13.157 1.00 83.19 69 TYR A N 1
ATOM 545 C CA . TYR A 1 69 ? 24.040 5.970 -12.964 1.00 83.19 69 TYR A CA 1
ATOM 546 C C . TYR A 1 69 ? 22.789 5.440 -12.250 1.00 83.19 69 TYR A C 1
ATOM 548 O O . TYR A 1 69 ? 21.848 6.195 -12.036 1.00 83.19 69 TYR A O 1
ATOM 556 N N . CYS A 1 70 ? 22.750 4.163 -11.864 1.00 85.75 70 CYS A N 1
ATOM 557 C CA . CYS A 1 70 ? 21.662 3.601 -11.068 1.00 85.75 70 CYS A CA 1
ATOM 558 C C . CYS A 1 70 ? 21.875 3.802 -9.558 1.00 85.75 70 CYS A C 1
ATOM 560 O O . CYS A 1 70 ? 22.951 4.171 -9.085 1.00 85.75 70 CYS A O 1
ATOM 562 N N . GLY A 1 71 ? 20.830 3.540 -8.773 1.00 86.50 71 GLY A N 1
ATOM 563 C CA . GLY A 1 71 ? 20.868 3.582 -7.316 1.00 86.50 71 GLY A CA 1
ATOM 564 C C . GLY A 1 71 ? 21.019 4.999 -6.766 1.00 86.50 71 GLY A C 1
ATOM 565 O O . GLY A 1 71 ? 20.164 5.852 -6.984 1.00 86.50 71 GLY A O 1
ATOM 566 N N . THR A 1 72 ? 22.097 5.261 -6.027 1.00 87.31 72 THR A N 1
ATOM 567 C CA . THR A 1 72 ? 22.325 6.559 -5.367 1.00 87.31 72 THR A CA 1
ATOM 568 C C . THR A 1 72 ? 22.597 7.698 -6.345 1.00 87.31 72 THR A C 1
ATOM 570 O O . THR A 1 72 ? 22.321 8.847 -6.019 1.00 87.31 72 THR A O 1
ATOM 573 N N . ASN A 1 73 ? 23.129 7.387 -7.531 1.00 85.06 73 ASN A N 1
ATOM 574 C CA . ASN A 1 73 ? 23.447 8.370 -8.572 1.00 85.06 73 ASN A CA 1
ATOM 575 C C . ASN A 1 73 ? 22.309 8.537 -9.589 1.00 85.06 73 ASN A C 1
ATOM 577 O O . ASN A 1 73 ? 22.508 9.156 -10.635 1.00 85.06 73 ASN A O 1
ATOM 581 N N . PHE A 1 74 ? 21.133 7.970 -9.301 1.00 83.56 74 PHE A N 1
ATOM 582 C CA . PHE A 1 74 ? 19.997 8.019 -10.204 1.00 83.56 74 PHE A CA 1
ATOM 583 C C . PHE A 1 74 ? 19.536 9.452 -10.435 1.00 83.56 74 PHE A C 1
ATOM 585 O O . PHE A 1 74 ? 19.131 10.159 -9.512 1.00 83.56 74 PHE A O 1
ATOM 592 N N . CYS A 1 75 ? 19.577 9.858 -11.700 1.00 79.56 75 CYS A N 1
ATOM 593 C CA . CYS A 1 75 ? 19.123 11.159 -12.141 1.00 79.56 75 CYS A CA 1
ATOM 594 C C . CYS A 1 75 ? 18.166 10.969 -13.330 1.00 79.56 75 CYS A C 1
ATOM 596 O O . CYS A 1 75 ? 18.609 10.556 -14.403 1.00 79.56 75 CYS A O 1
ATOM 598 N N . PRO A 1 76 ? 16.861 11.259 -13.173 1.00 67.81 76 PRO A N 1
ATOM 599 C CA . PRO A 1 76 ? 15.858 11.005 -14.210 1.00 67.81 76 PRO A CA 1
ATOM 600 C C . PRO A 1 76 ? 16.031 11.871 -15.470 1.00 67.81 76 PRO A C 1
ATOM 602 O O . PRO A 1 76 ? 15.374 11.618 -16.474 1.00 67.81 76 PRO A O 1
ATOM 605 N N . SER A 1 77 ? 16.896 12.888 -15.426 1.00 64.19 77 SER A N 1
ATOM 606 C CA . SER A 1 77 ? 17.168 13.829 -16.517 1.00 64.19 77 SER A CA 1
ATOM 607 C C . SER A 1 77 ? 18.499 13.595 -17.243 1.00 64.19 77 SER A C 1
ATOM 609 O O . SER A 1 77 ? 18.870 14.416 -18.082 1.00 64.19 77 SER A O 1
ATOM 611 N N . VAL A 1 78 ? 19.237 12.523 -16.930 1.00 63.47 78 VAL A N 1
ATOM 612 C CA . VAL A 1 78 ? 20.481 12.184 -17.641 1.00 63.47 78 VAL A CA 1
ATOM 613 C C . VAL A 1 78 ? 20.151 11.333 -18.863 1.00 63.47 78 VAL A C 1
ATOM 615 O O . VAL A 1 78 ? 19.711 10.192 -18.742 1.00 63.47 78 VAL A O 1
ATOM 618 N N . ASP A 1 79 ? 20.370 11.916 -20.039 1.00 56.66 79 ASP A N 1
ATOM 619 C CA . ASP A 1 79 ? 20.282 11.245 -21.333 1.00 56.66 79 ASP A CA 1
ATOM 620 C C . ASP A 1 79 ? 21.604 10.500 -21.579 1.00 56.66 79 ASP A C 1
ATOM 622 O O . ASP A 1 79 ? 22.667 11.118 -21.669 1.00 56.66 79 ASP A O 1
ATOM 626 N N . LEU A 1 80 ? 21.566 9.166 -21.599 1.00 58.56 80 LEU A N 1
ATOM 627 C CA . LEU A 1 80 ? 22.764 8.314 -21.677 1.00 58.56 80 LEU A CA 1
ATOM 628 C C . LEU A 1 80 ? 23.326 8.174 -23.099 1.00 58.56 80 LEU A C 1
ATOM 630 O O . LEU A 1 80 ? 24.300 7.449 -23.293 1.00 58.56 80 LEU A O 1
ATOM 634 N N . GLY A 1 81 ? 22.746 8.875 -24.079 1.00 49.59 81 GLY A N 1
ATOM 635 C CA . GLY A 1 81 ? 23.047 8.668 -25.494 1.00 49.59 81 GLY A CA 1
ATOM 636 C C . GLY A 1 81 ? 22.412 7.381 -26.042 1.00 49.59 81 GLY A C 1
ATOM 637 O O . GLY A 1 81 ? 22.020 6.494 -25.291 1.00 49.59 81 GLY A O 1
ATOM 638 N N . ASP A 1 82 ? 22.282 7.305 -27.370 1.00 48.28 82 ASP A N 1
ATOM 639 C CA . ASP A 1 82 ? 21.696 6.187 -28.137 1.00 48.28 82 ASP A CA 1
ATOM 640 C C . ASP A 1 82 ? 20.176 5.943 -28.009 1.00 48.28 82 ASP A C 1
ATOM 642 O O . ASP A 1 82 ? 19.717 4.822 -28.203 1.00 48.28 82 ASP A O 1
ATOM 646 N N . ASN A 1 83 ? 19.348 6.975 -27.770 1.00 48.16 83 ASN A N 1
ATOM 647 C CA . ASN A 1 83 ? 17.877 6.830 -27.657 1.00 48.16 83 ASN A CA 1
ATOM 648 C C . ASN A 1 83 ? 17.428 5.806 -26.587 1.00 48.16 83 ASN A C 1
ATOM 650 O O . ASN A 1 83 ? 16.285 5.350 -26.620 1.00 48.16 83 ASN A O 1
ATOM 654 N N . VAL A 1 84 ? 18.300 5.447 -25.641 1.00 52.19 84 VAL A N 1
ATOM 655 C CA . VAL A 1 84 ? 17.970 4.578 -24.509 1.00 52.19 84 VAL A CA 1
ATOM 656 C C . VAL A 1 84 ? 17.798 5.462 -23.285 1.00 52.19 84 VAL A C 1
ATOM 658 O O . VAL A 1 84 ? 18.761 5.967 -22.706 1.00 52.19 84 VAL A O 1
ATOM 661 N N . THR A 1 85 ? 16.552 5.676 -22.881 1.00 55.50 85 THR A N 1
ATOM 662 C CA . THR A 1 85 ? 16.255 6.326 -21.608 1.00 55.50 85 THR A CA 1
ATOM 663 C C . THR A 1 85 ? 16.530 5.352 -20.460 1.00 55.50 85 THR A C 1
ATOM 665 O O . THR A 1 85 ? 16.279 4.156 -20.569 1.00 55.50 85 THR A O 1
ATOM 668 N N . LEU A 1 86 ? 16.985 5.851 -19.299 1.00 54.75 86 LEU A N 1
ATOM 669 C CA . LEU A 1 86 ? 17.157 5.042 -18.072 1.00 54.75 86 LEU A CA 1
ATOM 670 C C . LEU A 1 86 ? 15.886 4.290 -17.638 1.00 54.75 86 LEU A C 1
ATO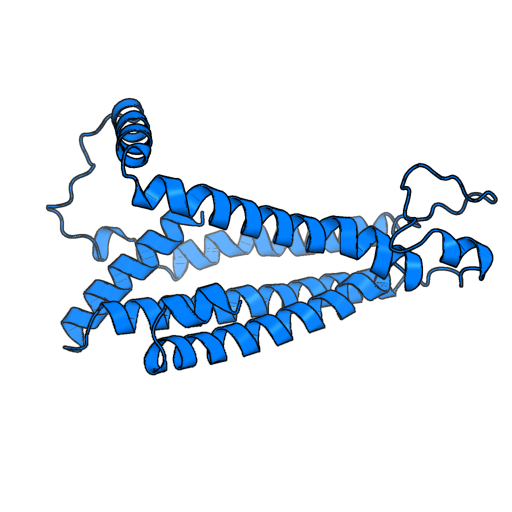M 672 O O . LEU A 1 86 ? 15.949 3.379 -16.812 1.00 54.75 86 LEU A O 1
ATOM 676 N N . LEU A 1 87 ? 14.737 4.683 -18.170 1.00 60.31 87 LEU A N 1
ATOM 677 C CA . LEU A 1 87 ? 13.497 3.935 -18.135 1.00 60.31 87 LEU A CA 1
ATOM 678 C C . LEU A 1 87 ? 13.102 3.676 -19.584 1.00 60.31 87 LEU A C 1
ATOM 680 O O . LEU A 1 87 ? 12.613 4.597 -20.233 1.00 60.31 87 LEU A O 1
ATOM 684 N N . ASP A 1 88 ? 13.304 2.467 -20.100 1.00 62.38 88 ASP A N 1
ATOM 685 C CA . ASP A 1 88 ? 12.639 2.076 -21.341 1.00 62.38 88 ASP A CA 1
ATOM 686 C C . ASP A 1 88 ? 11.135 2.020 -21.043 1.00 62.38 88 ASP A C 1
ATOM 688 O O . ASP A 1 88 ? 10.709 1.215 -20.202 1.00 62.38 88 ASP A O 1
ATOM 692 N N . PRO A 1 89 ? 10.315 2.912 -21.631 1.00 66.62 89 PRO A N 1
ATOM 693 C CA . PRO A 1 89 ? 8.893 2.902 -21.355 1.00 66.62 89 PRO A CA 1
ATOM 694 C C . PRO A 1 89 ? 8.304 1.587 -21.880 1.00 66.62 89 PRO A C 1
ATOM 696 O O . PRO A 1 89 ? 8.601 1.201 -23.014 1.00 66.62 89 PRO A O 1
ATOM 699 N N . PRO A 1 90 ? 7.453 0.901 -21.096 1.00 73.94 90 PRO A N 1
ATOM 700 C CA . PRO A 1 90 ? 6.788 -0.297 -21.580 1.00 73.94 90 PRO A CA 1
ATOM 701 C C . PRO A 1 90 ? 5.953 0.021 -22.824 1.00 73.94 90 PRO A C 1
ATOM 703 O O . PRO A 1 90 ? 5.460 1.141 -23.012 1.00 73.94 90 PRO A O 1
ATOM 706 N N . GLY A 1 91 ? 5.788 -0.978 -23.684 1.00 80.00 91 GLY A N 1
ATOM 707 C CA . GLY A 1 91 ? 4.978 -0.888 -24.880 1.00 80.00 91 GLY A CA 1
ATOM 708 C C . GLY A 1 91 ? 3.558 -0.438 -24.546 1.00 80.00 91 GLY A C 1
ATOM 709 O O . GLY A 1 91 ? 2.968 -0.783 -23.518 1.00 80.00 91 GLY A O 1
ATOM 710 N N . LYS A 1 92 ? 2.966 0.352 -25.448 1.00 85.31 92 LYS A N 1
ATOM 711 C CA . LYS A 1 92 ? 1.594 0.860 -25.272 1.00 85.31 92 LYS A CA 1
ATOM 712 C C . LYS A 1 92 ? 0.595 -0.282 -25.045 1.00 85.31 92 LYS A C 1
ATOM 714 O O . LYS A 1 92 ? -0.350 -0.114 -24.280 1.00 85.31 92 LYS A O 1
ATOM 719 N N . ALA A 1 93 ? 0.818 -1.437 -25.678 1.00 86.62 93 ALA A N 1
ATOM 720 C CA . ALA A 1 93 ? -0.003 -2.632 -25.507 1.00 86.62 93 ALA A CA 1
ATOM 721 C C . ALA A 1 93 ? 0.050 -3.179 -24.069 1.00 86.62 93 ALA A C 1
ATOM 723 O O . ALA A 1 93 ? -1.009 -3.447 -23.499 1.00 86.62 93 ALA A O 1
ATOM 724 N N . GLU A 1 94 ? 1.233 -3.277 -23.448 1.00 84.56 94 GLU A N 1
ATOM 725 C CA . GLU A 1 94 ? 1.368 -3.692 -22.043 1.00 84.56 94 GLU A CA 1
ATOM 726 C C . GLU A 1 94 ? 0.648 -2.725 -21.098 1.00 84.56 94 GLU A C 1
ATOM 728 O O . GLU A 1 94 ? -0.126 -3.152 -20.237 1.00 84.56 94 GLU A O 1
ATOM 733 N N . ILE A 1 95 ? 0.842 -1.416 -21.295 1.00 87.19 95 ILE A N 1
ATOM 734 C CA . ILE A 1 95 ? 0.213 -0.377 -20.467 1.00 87.19 95 ILE A CA 1
ATOM 735 C C . ILE A 1 95 ? -1.314 -0.475 -20.544 1.00 87.19 95 ILE A C 1
ATOM 737 O O . ILE A 1 95 ? -1.980 -0.515 -19.507 1.00 87.19 95 ILE A O 1
ATOM 741 N N . TYR A 1 96 ? -1.885 -0.542 -21.753 1.00 91.75 96 TYR A N 1
ATOM 742 C CA . TYR A 1 96 ? -3.337 -0.652 -21.921 1.00 91.75 96 TYR A CA 1
ATOM 743 C C . TYR A 1 96 ? -3.885 -1.976 -21.382 1.00 91.75 96 TYR A C 1
ATOM 745 O O . TYR A 1 96 ? -4.965 -1.985 -20.789 1.00 91.75 96 TYR A O 1
ATOM 753 N N . THR A 1 97 ? -3.138 -3.073 -21.518 1.00 91.38 97 THR A N 1
ATOM 754 C CA . THR A 1 97 ? -3.530 -4.379 -20.972 1.00 91.38 97 THR A CA 1
ATOM 755 C C . THR A 1 97 ? -3.598 -4.327 -19.447 1.00 91.38 97 THR A C 1
ATOM 757 O O . THR A 1 97 ? -4.652 -4.628 -18.884 1.00 91.38 97 THR A O 1
ATOM 760 N N . MET A 1 98 ? -2.548 -3.845 -18.771 1.00 90.44 98 MET A N 1
ATOM 761 C CA . MET A 1 98 ? -2.562 -3.662 -17.313 1.00 90.44 98 MET A CA 1
ATOM 762 C C . MET A 1 98 ? -3.696 -2.733 -16.869 1.00 90.44 98 MET A C 1
ATOM 764 O O . MET A 1 98 ? -4.459 -3.077 -15.965 1.00 90.44 98 MET A O 1
ATOM 768 N N . ALA A 1 99 ? -3.848 -1.579 -17.527 1.00 92.81 99 ALA A N 1
ATOM 769 C CA . ALA A 1 99 ? -4.892 -0.613 -17.199 1.00 92.81 99 ALA A CA 1
ATOM 770 C C . ALA A 1 99 ? -6.298 -1.222 -17.320 1.00 92.81 99 ALA A C 1
ATOM 772 O O . ALA A 1 99 ? -7.134 -1.005 -16.444 1.00 92.81 99 ALA A O 1
ATOM 773 N N . SER A 1 100 ? -6.553 -2.022 -18.361 1.00 94.81 100 SER A N 1
ATOM 774 C CA . SER A 1 100 ? -7.845 -2.688 -18.565 1.00 94.81 100 SER A CA 1
ATOM 775 C C . SER A 1 100 ? -8.163 -3.713 -17.469 1.00 94.81 100 SER A C 1
ATOM 777 O O . SER A 1 100 ? -9.280 -3.720 -16.948 1.00 94.81 100 SER A O 1
ATOM 779 N N . ILE A 1 101 ? -7.175 -4.518 -17.057 1.00 94.88 101 ILE A N 1
ATOM 780 C CA . ILE A 1 101 ? -7.325 -5.519 -15.993 1.00 94.88 101 ILE A CA 1
ATOM 781 C C . ILE A 1 101 ? -7.625 -4.824 -14.660 1.00 94.88 101 ILE A C 1
ATOM 783 O O . ILE A 1 101 ? -8.600 -5.163 -13.986 1.00 94.88 101 ILE A O 1
ATOM 787 N N . TYR A 1 102 ? -6.836 -3.809 -14.296 1.00 93.75 102 TYR A N 1
ATOM 788 C CA . TYR A 1 102 ? -7.042 -3.071 -13.050 1.00 93.75 102 TYR A CA 1
ATOM 789 C C . TYR A 1 102 ? -8.368 -2.316 -13.024 1.00 93.75 102 TYR A C 1
ATOM 791 O O . TYR A 1 102 ? -9.023 -2.275 -11.981 1.00 93.75 102 TYR A O 1
ATOM 799 N N . LEU A 1 103 ? -8.798 -1.757 -14.156 1.00 95.62 103 LEU A N 1
ATOM 800 C CA . LEU A 1 103 ? -10.088 -1.086 -14.265 1.00 95.62 103 LEU A CA 1
ATOM 801 C C . LEU A 1 103 ? -11.246 -2.070 -14.060 1.00 95.62 103 LEU A C 1
ATOM 803 O O . LEU A 1 103 ? -12.156 -1.778 -13.285 1.00 95.62 103 LEU A O 1
ATOM 807 N N . ALA A 1 104 ? -11.190 -3.257 -14.672 1.00 96.19 104 ALA A N 1
ATOM 808 C CA . ALA A 1 104 ? -12.209 -4.289 -14.488 1.00 96.19 104 ALA A CA 1
ATOM 809 C C . ALA A 1 104 ? -12.317 -4.741 -13.019 1.00 96.19 104 ALA A C 1
ATOM 811 O O . ALA A 1 104 ? -13.415 -4.782 -12.461 1.00 96.19 104 ALA A O 1
ATOM 812 N N . ILE A 1 105 ? -11.182 -5.005 -12.362 1.00 94.56 105 ILE A N 1
ATOM 813 C CA . ILE A 1 105 ? -11.140 -5.383 -10.938 1.00 94.56 105 ILE A CA 1
ATOM 814 C C . ILE A 1 105 ? -11.675 -4.245 -10.055 1.00 94.56 105 ILE A C 1
ATOM 816 O O . ILE A 1 105 ? -12.452 -4.486 -9.129 1.00 94.56 105 ILE A O 1
ATOM 820 N N . SER A 1 106 ? -11.312 -2.997 -10.361 1.00 93.88 106 SER A N 1
ATOM 821 C CA . SER A 1 106 ? -11.741 -1.818 -9.598 1.00 93.88 106 SER A CA 1
ATOM 822 C C . SER A 1 106 ? -13.245 -1.567 -9.690 1.00 93.88 106 SER A C 1
ATOM 824 O O . SER A 1 106 ? -13.838 -1.116 -8.715 1.00 93.88 106 SER A O 1
ATOM 826 N N . LEU A 1 107 ? -13.874 -1.875 -10.829 1.00 95.50 107 LEU A N 1
ATOM 827 C CA . LEU A 1 107 ? -15.329 -1.788 -10.998 1.00 95.50 107 LEU A CA 1
ATOM 828 C C . LEU A 1 107 ? -16.069 -2.952 -10.329 1.00 95.50 107 LEU A C 1
ATOM 830 O O . LEU A 1 107 ? -17.184 -2.770 -9.843 1.00 95.50 107 LEU A O 1
ATOM 834 N N . LEU A 1 108 ? -15.449 -4.131 -10.253 1.00 95.81 108 LEU A N 1
ATOM 835 C CA . LEU A 1 108 ? -16.014 -5.290 -9.563 1.00 95.81 108 LEU A CA 1
ATOM 836 C C . LEU A 1 108 ? -15.978 -5.134 -8.031 1.00 95.81 108 LEU A C 1
ATOM 838 O O . LEU A 1 108 ? -16.916 -5.535 -7.343 1.00 95.81 108 LEU A O 1
ATOM 842 N N . ALA A 1 109 ? -14.927 -4.518 -7.487 1.00 93.44 109 ALA A N 1
ATOM 843 C CA . ALA A 1 109 ? -14.746 -4.317 -6.048 1.00 93.44 109 ALA A CA 1
ATOM 844 C C . ALA A 1 109 ? -15.947 -3.663 -5.319 1.00 93.44 109 ALA A C 1
ATOM 846 O O . ALA A 1 109 ? -16.386 -4.220 -4.308 1.00 93.44 109 ALA A O 1
ATOM 847 N N . PRO A 1 110 ? -16.536 -2.536 -5.777 1.00 94.12 110 PRO A N 1
ATOM 848 C CA . PRO A 1 110 ? -17.696 -1.941 -5.114 1.00 94.12 110 PRO A CA 1
ATOM 849 C C . PRO A 1 110 ? -18.939 -2.831 -5.188 1.00 94.12 110 PRO A C 1
ATOM 851 O O . PRO A 1 110 ? -19.724 -2.826 -4.245 1.00 94.12 110 PRO A O 1
ATOM 854 N N . VAL A 1 111 ? -19.103 -3.626 -6.253 1.00 95.44 111 VAL A N 1
ATOM 855 C CA . VAL A 1 111 ? -20.211 -4.589 -6.373 1.00 95.44 111 VAL A CA 1
ATOM 856 C C . VAL A 1 111 ? -20.078 -5.676 -5.308 1.00 95.44 111 VAL A C 1
ATOM 858 O O . VAL A 1 111 ? -21.041 -5.967 -4.604 1.00 95.44 111 VAL A O 1
ATOM 861 N N . ILE A 1 112 ? -18.872 -6.221 -5.124 1.00 94.56 112 ILE A N 1
ATOM 862 C CA . ILE A 1 112 ? -18.586 -7.199 -4.065 1.00 94.56 112 ILE A CA 1
ATOM 863 C C . ILE A 1 112 ? -18.873 -6.589 -2.688 1.00 94.56 112 ILE A C 1
ATOM 865 O O . ILE A 1 112 ? -19.577 -7.192 -1.880 1.00 94.56 112 ILE A O 1
ATOM 869 N N . ILE A 1 113 ? -18.383 -5.377 -2.416 1.00 92.75 113 ILE A N 1
ATOM 870 C CA . ILE A 1 113 ? -18.632 -4.705 -1.134 1.00 92.75 113 ILE A CA 1
ATOM 871 C C . ILE A 1 113 ? -20.137 -4.504 -0.910 1.00 92.75 113 ILE A C 1
ATOM 873 O O . ILE A 1 113 ? -20.628 -4.818 0.168 1.00 92.75 113 ILE A O 1
ATOM 877 N N . ALA A 1 114 ? -20.882 -4.048 -1.918 1.00 91.75 114 ALA A N 1
ATOM 878 C CA . ALA A 1 114 ? -22.320 -3.812 -1.801 1.00 91.75 114 ALA A CA 1
ATOM 879 C C . ALA A 1 114 ? -23.131 -5.092 -1.527 1.00 91.75 114 ALA A C 1
ATOM 881 O O . ALA A 1 114 ? -24.144 -5.030 -0.834 1.00 91.75 114 ALA A O 1
ATOM 882 N N . VAL A 1 115 ? -22.697 -6.240 -2.057 1.00 94.81 115 VAL A N 1
ATOM 883 C CA . VAL A 1 115 ? -23.393 -7.527 -1.894 1.00 94.81 115 VAL A CA 1
ATOM 884 C C . VAL A 1 115 ? -23.033 -8.216 -0.576 1.00 94.81 115 VAL A C 1
ATOM 886 O O . VAL A 1 115 ? -23.914 -8.744 0.099 1.00 94.81 115 VAL A O 1
ATOM 889 N N . PHE A 1 116 ? -21.750 -8.235 -0.204 1.00 93.44 116 PHE A N 1
ATOM 890 C CA . PHE A 1 116 ? -21.263 -9.051 0.914 1.00 93.44 116 PHE A CA 1
ATOM 891 C C . PHE A 1 116 ? -21.106 -8.281 2.229 1.00 93.44 116 PHE A C 1
ATOM 893 O O . PHE A 1 116 ? -21.131 -8.889 3.302 1.00 93.44 116 PHE A O 1
ATOM 900 N N . MET A 1 117 ? -20.916 -6.960 2.185 1.00 90.94 117 MET A N 1
ATOM 901 C CA . MET A 1 117 ? -20.658 -6.165 3.384 1.00 90.94 117 MET A CA 1
ATOM 902 C C . MET A 1 117 ? -21.963 -5.643 3.981 1.00 90.94 117 MET A C 1
ATOM 904 O O . MET A 1 117 ? -22.748 -4.957 3.329 1.00 90.94 117 MET A O 1
ATOM 908 N N . ASN A 1 118 ? -22.179 -5.928 5.264 1.00 89.19 118 ASN A N 1
ATOM 909 C CA . ASN A 1 118 ? -23.303 -5.353 5.990 1.00 89.19 118 ASN A CA 1
ATOM 910 C C . ASN A 1 118 ? -23.092 -3.848 6.214 1.00 89.19 118 ASN A C 1
ATOM 912 O O . ASN A 1 118 ? -21.968 -3.417 6.476 1.00 89.19 118 ASN A O 1
ATOM 916 N N . PRO A 1 119 ? -24.159 -3.035 6.169 1.00 86.31 119 PRO A N 1
ATOM 917 C CA . PRO A 1 119 ? -24.041 -1.614 6.448 1.00 86.31 119 PRO A CA 1
ATOM 918 C C . PRO A 1 119 ? -23.621 -1.384 7.903 1.00 86.31 119 PRO A C 1
ATOM 920 O O . PRO A 1 119 ? -24.104 -2.052 8.821 1.00 86.31 119 PRO A O 1
ATOM 923 N N . LEU A 1 120 ? -22.746 -0.394 8.109 1.00 83.56 120 LEU A N 1
ATOM 924 C CA . LEU A 1 120 ? -22.226 -0.021 9.428 1.00 83.56 120 LEU A CA 1
ATOM 925 C C . LEU A 1 120 ? -23.337 0.358 10.420 1.00 83.56 120 LEU A C 1
ATOM 927 O O . LEU A 1 120 ? -23.172 0.165 11.619 1.00 83.56 120 LEU A O 1
ATOM 931 N N . SER A 1 121 ? -24.480 0.841 9.922 1.00 78.50 121 SER A N 1
ATOM 932 C CA . SER A 1 121 ? -25.648 1.192 10.737 1.00 78.50 121 SER A CA 1
ATOM 933 C C . SER A 1 121 ? -26.171 0.034 11.589 1.00 78.50 121 SER A C 1
ATOM 935 O O . SER A 1 121 ? -26.767 0.282 12.624 1.00 78.50 121 SER A O 1
ATOM 937 N N . LYS A 1 122 ? -25.917 -1.225 11.205 1.00 78.69 122 LYS A N 1
ATOM 938 C CA . LYS A 1 122 ? -26.287 -2.398 12.016 1.00 78.69 122 LYS A CA 1
ATOM 939 C C . LYS A 1 122 ? -25.401 -2.596 13.253 1.00 78.69 122 LYS A C 1
ATOM 941 O O . LYS A 1 122 ? -25.762 -3.375 14.127 1.00 78.69 122 LYS A O 1
ATOM 946 N N . PHE A 1 123 ? -24.233 -1.956 13.301 1.00 78.25 123 PHE A N 1
ATOM 947 C CA . PHE A 1 123 ? -23.222 -2.143 14.350 1.00 78.25 123 PHE A CA 1
ATOM 948 C C . PHE A 1 123 ? -22.994 -0.890 15.201 1.00 78.25 123 PHE A C 1
ATOM 950 O O . PHE A 1 123 ? -22.176 -0.920 16.114 1.00 78.25 123 PHE A O 1
ATOM 957 N N . VAL A 1 124 ? -23.672 0.211 14.882 1.00 74.56 124 VAL A N 1
ATOM 958 C CA . VAL A 1 124 ? -23.609 1.465 15.634 1.00 74.56 124 VAL A CA 1
ATOM 959 C C . VAL A 1 124 ? -24.919 1.613 16.393 1.00 74.56 124 VAL A C 1
ATOM 961 O O . VAL A 1 124 ? -25.983 1.529 15.786 1.00 74.56 124 VAL A O 1
ATOM 964 N N . ASP A 1 125 ? -24.843 1.838 17.705 1.00 64.50 125 ASP A N 1
ATOM 965 C CA . ASP A 1 125 ? -26.028 2.101 18.521 1.00 64.50 125 ASP A CA 1
ATOM 966 C C . ASP A 1 125 ? -26.750 3.363 18.018 1.00 64.50 125 ASP A C 1
ATOM 968 O O . ASP A 1 125 ? -26.116 4.398 17.790 1.00 64.50 125 ASP A O 1
ATOM 972 N N . GLU A 1 126 ? -28.081 3.301 17.894 1.00 53.91 126 GLU A N 1
ATOM 973 C CA . GLU A 1 126 ? -28.947 4.390 17.398 1.00 53.91 126 GLU A CA 1
ATOM 974 C C . GLU A 1 126 ? -28.786 5.720 18.177 1.00 53.91 126 GLU A C 1
ATOM 976 O O . GLU A 1 126 ? -29.182 6.780 17.696 1.00 53.91 126 GLU A O 1
ATOM 981 N N . GLY A 1 127 ? -28.146 5.693 19.355 1.00 47.53 127 GLY A N 1
ATOM 982 C CA . GLY A 1 127 ? -27.821 6.864 20.177 1.00 47.53 127 GLY A CA 1
ATOM 983 C C . GLY A 1 127 ? -26.532 7.614 19.805 1.00 47.53 127 GLY A C 1
ATOM 984 O O . GLY A 1 127 ? -26.334 8.735 20.271 1.00 47.53 127 GLY A O 1
ATOM 985 N N . ALA A 1 128 ? -25.659 7.064 18.954 1.00 51.22 128 ALA A N 1
ATOM 986 C CA . ALA A 1 128 ? -24.438 7.736 18.488 1.00 51.22 128 ALA A CA 1
ATOM 987 C C . ALA A 1 128 ? -24.715 8.656 17.281 1.00 51.22 128 ALA A C 1
ATOM 989 O O . ALA A 1 128 ? -23.984 8.657 16.287 1.00 51.22 128 ALA A O 1
ATOM 990 N N . SER A 1 129 ? -25.805 9.423 17.352 1.00 46.69 129 SER A N 1
ATOM 991 C CA . SER A 1 129 ? -26.286 10.287 16.279 1.00 46.69 129 SER A CA 1
ATOM 992 C C . SER A 1 129 ? -25.294 11.424 15.987 1.00 46.69 129 SER A C 1
ATOM 994 O O . SER A 1 129 ? -25.279 12.498 16.581 1.00 46.69 129 SER A O 1
ATOM 996 N N . SER A 1 130 ? -24.466 11.212 14.967 1.00 53.38 130 SER A N 1
ATOM 997 C CA . SER A 1 130 ? -23.836 12.279 14.182 1.00 53.38 130 SER A CA 1
ATOM 998 C C . SER A 1 130 ? -24.828 12.965 13.229 1.00 53.38 130 SER A C 1
ATOM 1000 O O . SER A 1 130 ? -24.421 13.811 12.437 1.00 53.38 130 SER A O 1
ATOM 1002 N N . SER A 1 131 ? -26.120 12.621 13.317 1.00 51.75 131 SER A N 1
ATOM 1003 C CA . SER A 1 131 ? -27.174 12.982 12.364 1.00 51.75 131 SER A CA 1
ATOM 1004 C C . SER A 1 131 ? -27.494 14.480 12.279 1.00 51.75 131 SER A C 1
ATOM 1006 O O . SER A 1 131 ? -28.219 14.862 11.369 1.00 51.75 131 SER A O 1
ATOM 1008 N N . ASP A 1 132 ? -26.951 15.319 13.167 1.00 58.34 132 ASP A N 1
ATOM 1009 C CA . ASP A 1 132 ? -27.301 16.748 13.245 1.00 58.34 132 ASP A CA 1
ATOM 1010 C C . ASP A 1 132 ? -26.103 17.708 13.131 1.00 58.34 132 ASP A C 1
ATOM 1012 O O . ASP A 1 132 ? -26.241 18.923 13.275 1.00 58.34 132 ASP A O 1
ATOM 1016 N N . LYS A 1 133 ? -24.890 17.196 12.881 1.00 68.31 133 LYS A N 1
ATOM 1017 C CA . LYS A 1 133 ? -23.698 18.054 12.785 1.00 68.31 133 LYS A CA 1
ATOM 1018 C C . LYS A 1 133 ? -23.444 18.468 11.341 1.00 68.31 133 LYS A C 1
ATOM 1020 O O . LYS A 1 133 ? -23.158 17.638 10.483 1.00 68.31 133 LYS A O 1
ATOM 1025 N N . SER A 1 134 ? -23.476 19.777 11.097 1.00 82.50 134 SER A N 1
ATOM 1026 C CA . SER A 1 134 ? -23.095 20.371 9.811 1.00 82.50 134 SER A CA 1
ATOM 1027 C C . SER A 1 134 ? -21.662 19.977 9.415 1.00 82.50 134 SER A C 1
ATOM 1029 O O . SER A 1 134 ? -20.783 19.856 10.272 1.00 82.50 134 SER A O 1
ATOM 1031 N N . GLY A 1 135 ? -21.386 19.817 8.115 1.00 83.75 135 GLY A N 1
ATOM 1032 C CA . GLY A 1 135 ? -20.063 19.412 7.611 1.00 83.75 135 GLY A CA 1
ATOM 1033 C C . GLY A 1 135 ? -18.921 20.334 8.064 1.00 83.75 135 GLY A C 1
ATOM 1034 O O . GLY A 1 135 ? -17.834 19.861 8.392 1.00 83.75 135 GLY A O 1
ATOM 1035 N N . LEU A 1 136 ? -19.191 21.639 8.194 1.00 83.69 136 LEU A N 1
ATOM 1036 C CA . LEU A 1 136 ? -18.246 22.613 8.759 1.00 83.69 136 LEU A CA 1
ATOM 1037 C C . LEU A 1 136 ? -17.969 22.367 10.243 1.00 83.69 136 LEU A C 1
ATOM 1039 O O . LEU A 1 136 ? -16.839 22.515 10.697 1.00 83.69 136 LEU A O 1
ATOM 1043 N N . GLN A 1 137 ? -18.985 21.958 10.997 1.00 85.50 137 GLN A N 1
ATOM 1044 C CA . GLN A 1 137 ? -18.845 21.618 12.408 1.00 85.50 137 GLN A CA 1
ATOM 1045 C C . GLN A 1 137 ? -18.028 20.333 12.589 1.00 85.50 137 GLN A C 1
ATOM 1047 O O . GLN A 1 137 ? -17.246 20.238 13.531 1.00 85.50 137 GLN A O 1
ATOM 1052 N N . LEU A 1 138 ? -18.152 19.371 11.670 1.00 85.31 138 LEU A N 1
ATOM 1053 C CA . LEU A 1 138 ? -17.319 18.164 11.634 1.00 85.31 138 LEU A CA 1
ATOM 1054 C C . LEU A 1 138 ? -15.851 18.488 11.319 1.00 85.31 138 LEU A C 1
ATOM 1056 O O . LEU A 1 138 ? -14.934 17.962 11.954 1.00 85.31 138 LEU A O 1
ATOM 1060 N N . LEU A 1 139 ? -15.629 19.391 10.363 1.00 86.19 139 LEU A N 1
ATOM 1061 C CA . LEU A 1 139 ? -14.296 19.861 10.003 1.00 86.19 139 LEU A CA 1
ATOM 1062 C C . LEU A 1 139 ? -13.663 20.629 11.172 1.00 86.19 139 LEU A C 1
ATOM 1064 O O . LEU A 1 139 ? -12.543 20.320 11.573 1.00 86.19 139 LEU A O 1
ATOM 1068 N N . LEU A 1 140 ? -14.405 21.542 11.805 1.00 89.38 140 LEU A N 1
ATOM 1069 C CA . LEU A 1 140 ? -13.970 22.238 13.020 1.00 89.38 140 LEU A CA 1
ATOM 1070 C C . LEU A 1 140 ? -13.692 21.275 14.176 1.00 89.38 140 LEU A C 1
ATOM 1072 O O . LEU A 1 140 ? -12.704 21.450 14.883 1.00 89.38 140 LEU A O 1
ATOM 1076 N N . ALA A 1 141 ? -14.510 20.238 14.355 1.00 86.06 141 ALA A N 1
ATOM 1077 C CA . ALA A 1 141 ? -14.257 19.202 15.352 1.00 86.06 141 ALA A CA 1
ATOM 1078 C C . ALA A 1 141 ? -12.951 18.443 15.065 1.00 86.06 141 ALA A C 1
ATOM 1080 O O . ALA A 1 141 ? -12.207 18.143 15.995 1.00 86.06 141 ALA A O 1
ATOM 1081 N N . THR A 1 142 ? -12.624 18.201 13.792 1.00 87.88 142 THR A N 1
ATOM 1082 C CA . THR A 1 142 ? -11.352 17.576 13.391 1.00 87.88 142 THR A CA 1
ATOM 1083 C C . THR A 1 142 ? -10.155 18.458 13.757 1.00 87.88 142 THR A C 1
ATOM 1085 O O . THR A 1 142 ? -9.213 17.986 14.392 1.00 87.88 142 THR A O 1
ATOM 1088 N N . PHE A 1 143 ? -10.209 19.758 13.447 1.00 87.00 143 PHE A N 1
ATOM 1089 C CA . PHE A 1 143 ? -9.159 20.709 13.840 1.00 87.00 143 PHE A CA 1
ATOM 1090 C C . PHE A 1 143 ? -9.077 20.904 15.356 1.00 87.00 143 PHE A C 1
ATOM 1092 O O . PHE A 1 143 ? -7.989 21.030 15.913 1.00 87.00 143 PHE A O 1
ATOM 1099 N N . SER A 1 144 ? -10.215 20.882 16.047 1.00 88.06 144 SER A N 1
ATOM 1100 C CA . SER A 1 144 ? -10.254 20.909 17.507 1.00 88.06 144 SER A CA 1
ATOM 1101 C C . SER A 1 144 ? -9.567 19.676 18.099 1.00 88.06 144 SER A C 1
ATOM 1103 O O . SER A 1 144 ? -8.794 19.804 19.047 1.00 88.06 144 SER A O 1
ATOM 1105 N N . HIS A 1 145 ? -9.752 18.500 17.490 1.00 85.12 145 HIS A N 1
ATOM 1106 C CA . HIS A 1 145 ? -9.106 17.262 17.919 1.00 85.12 145 HIS A CA 1
ATOM 1107 C C . HIS A 1 145 ? -7.575 17.299 17.765 1.00 85.12 145 HIS A C 1
ATOM 1109 O O . HIS A 1 145 ? -6.859 16.754 18.605 1.00 85.12 145 HIS A O 1
ATOM 1115 N N . MET A 1 146 ? -7.051 18.019 16.765 1.00 83.81 146 MET A N 1
ATOM 1116 C CA . MET A 1 146 ? -5.605 18.251 16.618 1.00 83.81 146 MET A CA 1
ATOM 1117 C C . MET A 1 146 ? -4.983 19.047 17.773 1.00 83.81 146 MET A C 1
ATOM 1119 O O . MET A 1 146 ? -3.764 19.078 17.896 1.00 83.81 146 MET A O 1
ATOM 1123 N N . ARG A 1 147 ? -5.777 19.683 18.641 1.00 87.31 147 ARG A N 1
ATOM 1124 C CA . ARG A 1 147 ? -5.262 20.387 19.824 1.00 87.31 147 ARG A CA 1
ATOM 1125 C C . ARG A 1 147 ? -4.739 19.429 20.901 1.00 87.31 147 ARG A C 1
ATOM 1127 O O . ARG A 1 147 ? -4.035 19.864 21.810 1.00 87.31 147 ARG A O 1
ATOM 1134 N N . HIS A 1 148 ? -5.074 18.139 20.826 1.00 91.56 148 HIS A N 1
ATOM 1135 C CA . HIS A 1 148 ? -4.581 17.155 21.782 1.00 91.56 148 HIS A CA 1
ATOM 1136 C C . HIS A 1 148 ? -3.101 16.817 21.529 1.00 91.56 148 HIS A C 1
ATOM 1138 O O . HIS A 1 148 ? -2.733 16.462 20.407 1.00 91.56 148 HIS A O 1
ATOM 1144 N N . PRO A 1 149 ? -2.248 16.844 22.571 1.00 86.94 149 PRO A N 1
ATOM 1145 C CA . PRO A 1 149 ? -0.801 16.679 22.417 1.00 86.94 149 PRO A CA 1
ATOM 1146 C C . PRO A 1 149 ? -0.411 15.299 21.872 1.00 86.94 149 PRO A C 1
ATOM 1148 O O . PRO A 1 149 ? 0.517 15.190 21.079 1.00 86.94 149 PRO A O 1
ATOM 1151 N N . VAL A 1 150 ? -1.156 14.248 22.230 1.00 87.88 150 VAL A N 1
ATOM 1152 C CA . VAL A 1 150 ? -0.927 12.889 21.712 1.00 87.88 150 VAL A CA 1
ATOM 1153 C C . VAL A 1 150 ? -1.165 12.827 20.201 1.00 87.88 150 VAL A C 1
ATOM 1155 O O . VAL A 1 150 ? -0.387 12.209 19.483 1.00 87.88 150 VAL A O 1
ATOM 1158 N N . GLN A 1 151 ? -2.194 13.517 19.701 1.00 87.25 151 GLN A N 1
ATOM 1159 C CA . GLN A 1 151 ? -2.506 13.536 18.273 1.00 87.25 151 GLN A CA 1
ATOM 1160 C C . GLN A 1 151 ? -1.421 14.270 17.479 1.00 87.25 151 GLN A C 1
ATOM 1162 O O . GLN A 1 151 ? -1.034 13.810 16.408 1.00 87.25 151 GLN A O 1
ATOM 1167 N N . LEU A 1 152 ? -0.881 15.364 18.027 1.00 88.69 152 LEU A N 1
ATOM 1168 C CA . LEU A 1 152 ? 0.231 16.097 17.417 1.00 88.69 152 LEU A CA 1
ATOM 1169 C C . LEU A 1 152 ? 1.500 15.244 17.305 1.00 88.69 152 LEU A C 1
ATOM 1171 O O . LEU A 1 152 ? 2.190 15.329 16.295 1.00 88.69 152 LEU A O 1
ATOM 1175 N N . LEU A 1 153 ? 1.780 14.385 18.289 1.00 89.31 153 LEU A N 1
ATOM 1176 C CA . LEU A 1 153 ? 2.940 13.483 18.266 1.00 89.31 153 LEU A CA 1
ATOM 1177 C C . LEU A 1 153 ? 2.801 12.337 17.248 1.00 89.31 153 LEU A C 1
ATOM 1179 O O . LEU A 1 153 ? 3.806 11.830 16.756 1.00 89.31 153 LEU A O 1
ATOM 1183 N N . ILE A 1 154 ? 1.574 11.946 16.892 1.00 89.38 154 ILE A N 1
ATOM 1184 C CA . ILE A 1 154 ? 1.312 10.895 15.893 1.00 89.38 154 ILE A CA 1
ATOM 1185 C C . ILE A 1 154 ? 1.475 11.421 14.455 1.00 89.38 154 ILE A C 1
ATOM 1187 O O . ILE A 1 154 ? 1.763 10.640 13.544 1.00 89.38 154 ILE A O 1
ATOM 1191 N N . ILE A 1 155 ? 1.335 12.734 14.228 1.00 90.44 155 ILE A N 1
ATOM 1192 C CA . ILE A 1 155 ? 1.434 13.331 12.885 1.0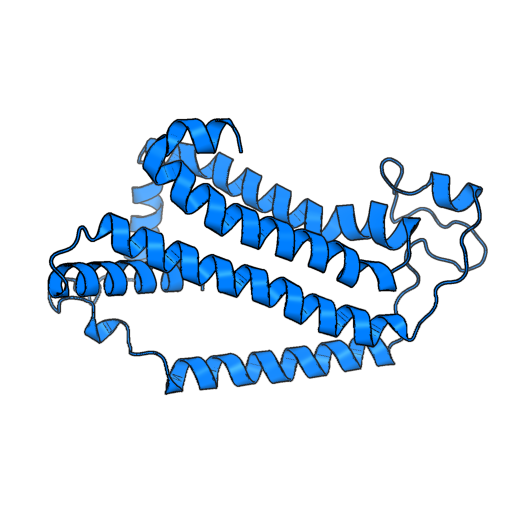0 90.44 155 ILE A CA 1
ATOM 1193 C C . ILE A 1 155 ? 2.814 13.077 12.247 1.00 90.44 155 ILE A C 1
ATOM 1195 O O . ILE A 1 155 ? 2.829 12.521 11.148 1.00 90.44 155 ILE A O 1
ATOM 1199 N N . PRO A 1 156 ? 3.960 13.382 12.896 1.00 91.00 156 PRO A N 1
ATOM 1200 C CA . PRO A 1 156 ? 5.278 13.098 12.326 1.00 91.00 156 PRO A CA 1
ATOM 1201 C C . PRO A 1 156 ? 5.496 11.616 12.014 1.00 91.00 156 PRO A C 1
ATOM 1203 O O . PRO A 1 156 ? 6.023 11.288 10.956 1.00 91.00 156 PRO A O 1
ATOM 1206 N N . LEU A 1 157 ? 5.036 10.718 12.892 1.00 88.50 157 LEU A N 1
ATOM 1207 C CA . LEU A 1 157 ? 5.138 9.270 12.681 1.00 88.50 157 LEU A CA 1
ATOM 1208 C C . LEU A 1 157 ? 4.340 8.820 11.450 1.00 88.50 157 LEU A C 1
ATOM 1210 O O . LEU A 1 157 ? 4.814 8.021 10.645 1.00 88.50 157 LEU A O 1
ATOM 1214 N N . THR A 1 158 ? 3.139 9.370 11.271 1.00 90.31 158 THR A N 1
ATOM 1215 C CA . THR A 1 158 ? 2.288 9.066 10.112 1.00 90.31 158 THR A CA 1
ATOM 1216 C C . THR A 1 158 ? 2.879 9.642 8.825 1.00 90.31 158 THR A C 1
ATOM 1218 O O . THR A 1 158 ? 2.862 8.980 7.790 1.00 90.31 158 THR A O 1
ATOM 1221 N N . MET A 1 159 ? 3.441 10.854 8.885 1.00 92.75 159 MET A N 1
ATOM 1222 C CA . MET A 1 159 ? 4.143 11.469 7.757 1.00 92.75 159 MET A CA 1
ATOM 1223 C C . MET A 1 159 ? 5.358 10.643 7.340 1.00 92.75 159 MET A C 1
ATOM 1225 O O . MET A 1 159 ? 5.499 10.348 6.158 1.00 92.75 159 MET A O 1
ATOM 1229 N N . TRP A 1 160 ? 6.185 10.217 8.298 1.00 92.56 160 TRP A N 1
ATOM 1230 C CA . TRP A 1 160 ? 7.319 9.333 8.039 1.00 92.56 160 TRP A CA 1
ATOM 1231 C C . TRP A 1 160 ? 6.881 8.041 7.347 1.00 92.56 160 TRP A C 1
ATOM 1233 O O . TRP A 1 160 ? 7.425 7.689 6.307 1.00 92.56 160 TRP A O 1
ATOM 1243 N N . SER A 1 161 ? 5.839 7.379 7.859 1.00 90.75 161 SER A N 1
ATOM 1244 C CA . SER A 1 161 ? 5.295 6.167 7.236 1.00 90.75 161 SER A CA 1
ATOM 1245 C C . SER A 1 161 ? 4.861 6.397 5.781 1.00 90.75 161 SER A C 1
ATOM 1247 O O . SER A 1 161 ? 5.177 5.583 4.912 1.00 90.75 161 SER A O 1
ATOM 1249 N N . GLY A 1 162 ? 4.197 7.522 5.493 1.00 92.56 162 GLY A N 1
ATOM 1250 C CA . GLY A 1 162 ? 3.799 7.888 4.132 1.00 92.56 162 GLY A CA 1
ATOM 1251 C C . GLY A 1 162 ? 4.988 8.160 3.209 1.00 92.56 162 GLY A C 1
ATOM 1252 O O . GLY A 1 162 ? 4.995 7.695 2.071 1.00 92.56 162 GLY A O 1
ATOM 1253 N N . VAL A 1 163 ? 6.016 8.855 3.705 1.00 94.88 163 VAL A N 1
ATOM 1254 C CA . VAL A 1 163 ? 7.261 9.096 2.959 1.00 94.88 163 VAL A CA 1
ATOM 1255 C C . VAL A 1 163 ? 7.964 7.777 2.641 1.00 94.88 163 VAL A C 1
ATOM 1257 O O . VAL A 1 163 ? 8.344 7.569 1.494 1.00 94.88 163 VAL A O 1
ATOM 1260 N N . SER A 1 164 ? 8.066 6.855 3.601 1.00 92.25 164 SER A N 1
ATOM 1261 C CA . SER A 1 164 ? 8.683 5.539 3.390 1.00 92.25 164 SER A CA 1
ATOM 1262 C C . SER A 1 164 ? 7.951 4.710 2.330 1.00 92.25 164 SER A C 1
ATOM 1264 O O . SER A 1 164 ? 8.590 4.100 1.474 1.00 92.25 164 SER A O 1
ATOM 1266 N N . GLN A 1 165 ? 6.613 4.717 2.341 1.00 90.44 165 GLN A N 1
ATOM 1267 C CA . GLN A 1 165 ? 5.809 4.049 1.310 1.00 90.44 165 GLN A CA 1
ATOM 1268 C C . GLN A 1 165 ? 5.994 4.702 -0.067 1.00 90.44 165 GLN A C 1
ATOM 1270 O O . GLN A 1 165 ? 6.162 3.998 -1.063 1.00 90.44 165 GLN A O 1
ATOM 1275 N N . GLY A 1 166 ? 6.012 6.038 -0.121 1.00 93.00 166 GLY A N 1
ATOM 1276 C CA . GLY A 1 166 ? 6.259 6.801 -1.345 1.00 93.00 166 GLY A CA 1
ATOM 1277 C C . GLY A 1 166 ? 7.626 6.489 -1.949 1.00 93.00 166 GLY A C 1
ATOM 1278 O O . GLY A 1 166 ? 7.696 6.080 -3.105 1.00 93.00 166 GLY A O 1
ATOM 1279 N N . TYR A 1 167 ? 8.682 6.577 -1.138 1.00 93.44 167 TYR A N 1
ATOM 1280 C CA . TYR A 1 167 ? 10.054 6.249 -1.524 1.00 93.44 167 TYR A CA 1
ATOM 1281 C C . TYR A 1 167 ? 10.164 4.835 -2.102 1.00 93.44 167 TYR A C 1
ATOM 1283 O O . TYR A 1 167 ? 10.735 4.645 -3.174 1.00 93.44 167 TYR A O 1
ATOM 1291 N N . LEU A 1 168 ? 9.574 3.840 -1.429 1.00 92.94 168 LEU A N 1
ATOM 1292 C CA . LEU A 1 168 ? 9.604 2.455 -1.892 1.00 92.94 168 LEU A CA 1
ATOM 1293 C C . LEU A 1 168 ? 8.891 2.281 -3.245 1.00 92.94 168 LEU A C 1
ATOM 1295 O O . LEU A 1 168 ? 9.398 1.588 -4.123 1.00 92.94 168 LEU A O 1
ATOM 1299 N N . SER A 1 169 ? 7.716 2.896 -3.403 1.00 87.75 169 SER A N 1
ATOM 1300 C CA . SER A 1 169 ? 6.861 2.730 -4.588 1.00 87.75 169 SER A CA 1
ATOM 1301 C C . SER A 1 169 ? 7.281 3.547 -5.814 1.00 87.75 169 SER A C 1
ATOM 1303 O O . SER A 1 169 ? 6.813 3.256 -6.912 1.00 87.75 169 SER A O 1
ATOM 1305 N N . ALA A 1 170 ? 8.113 4.576 -5.629 1.00 89.06 170 ALA A N 1
ATOM 1306 C CA . ALA A 1 170 ? 8.529 5.484 -6.691 1.00 89.06 170 ALA A CA 1
ATOM 1307 C C . ALA A 1 170 ? 10.046 5.434 -6.897 1.00 89.06 170 ALA A C 1
ATOM 1309 O O . ALA A 1 170 ? 10.525 4.867 -7.884 1.00 89.06 170 ALA A O 1
ATOM 1310 N N . ASP A 1 171 ? 10.804 5.985 -5.949 1.00 89.88 171 ASP A N 1
ATOM 1311 C CA . ASP A 1 171 ? 12.244 6.195 -6.098 1.00 89.88 171 ASP A CA 1
ATOM 1312 C C . ASP A 1 171 ? 13.014 4.878 -6.090 1.00 89.88 171 ASP A C 1
ATOM 1314 O O . ASP A 1 171 ? 13.841 4.641 -6.966 1.00 89.88 171 ASP A O 1
ATOM 1318 N N . TYR A 1 172 ? 12.719 3.976 -5.153 1.00 91.88 172 TYR A N 1
ATOM 1319 C CA . TYR A 1 172 ? 13.394 2.682 -5.075 1.00 91.88 172 TYR A CA 1
ATOM 1320 C C . TYR A 1 172 ? 13.144 1.834 -6.331 1.00 91.88 172 TYR A C 1
ATOM 1322 O O . TYR A 1 172 ? 14.083 1.307 -6.937 1.00 91.88 172 TYR A O 1
ATOM 1330 N N . THR A 1 173 ? 11.888 1.743 -6.776 1.00 89.75 173 THR A N 1
ATOM 1331 C CA . THR A 1 173 ? 11.528 1.003 -7.993 1.00 89.75 173 THR A CA 1
ATOM 1332 C C . THR A 1 173 ? 12.134 1.588 -9.253 1.00 89.75 173 THR A C 1
ATOM 1334 O O . THR A 1 173 ? 12.489 0.822 -10.144 1.00 89.75 173 THR A O 1
ATOM 1337 N N . ALA A 1 174 ? 12.268 2.910 -9.355 1.00 86.00 174 ALA A N 1
ATOM 1338 C CA . ALA A 1 174 ? 12.869 3.548 -10.519 1.00 86.00 174 ALA A CA 1
ATOM 1339 C C . ALA A 1 174 ? 14.400 3.422 -10.484 1.00 86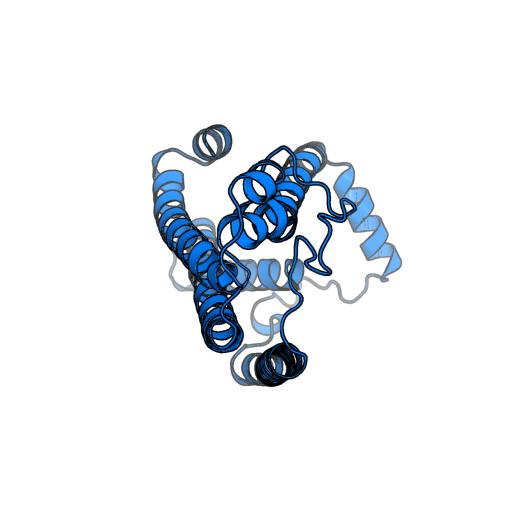.00 174 ALA A C 1
ATOM 1341 O O . ALA A 1 174 ? 15.009 2.869 -11.402 1.00 86.00 174 ALA A O 1
ATOM 1342 N N . ALA A 1 175 ? 15.015 3.879 -9.393 1.00 88.31 175 ALA A N 1
ATOM 1343 C CA . ALA A 1 175 ? 16.456 4.043 -9.273 1.00 88.31 175 ALA A CA 1
ATOM 1344 C C . ALA A 1 175 ? 17.219 2.728 -9.099 1.00 88.31 175 ALA A C 1
ATOM 1346 O O . ALA A 1 175 ? 18.319 2.595 -9.629 1.00 88.31 175 ALA A O 1
ATOM 1347 N N . TYR A 1 176 ? 16.669 1.760 -8.364 1.00 88.81 176 TYR A N 1
ATOM 1348 C CA . TYR A 1 176 ? 17.374 0.515 -8.045 1.00 88.81 176 TYR A CA 1
ATOM 1349 C C . TYR A 1 176 ? 16.863 -0.656 -8.877 1.00 88.81 176 TYR A C 1
ATOM 1351 O O . TYR A 1 176 ? 17.659 -1.378 -9.472 1.00 88.81 176 TYR A O 1
ATOM 1359 N N . VAL A 1 177 ? 15.542 -0.833 -8.953 1.00 89.25 177 VAL A N 1
ATOM 1360 C CA . VAL A 1 177 ? 14.961 -2.011 -9.614 1.00 89.25 177 VAL A CA 1
ATOM 1361 C C . VAL A 1 177 ? 14.925 -1.828 -11.125 1.00 89.25 177 VAL A C 1
ATOM 1363 O O . VAL A 1 177 ? 15.570 -2.573 -11.850 1.00 89.25 177 VAL A O 1
ATOM 1366 N N . THR A 1 178 ? 14.235 -0.800 -11.609 1.00 85.38 178 THR A N 1
ATOM 1367 C CA . THR A 1 178 ? 14.077 -0.559 -13.048 1.00 85.38 178 THR A CA 1
ATOM 1368 C C . THR A 1 178 ? 15.411 -0.259 -13.712 1.00 85.38 178 THR A C 1
ATOM 1370 O O . THR A 1 178 ? 15.720 -0.817 -14.760 1.00 85.38 178 THR A O 1
ATOM 1373 N N . CYS A 1 179 ? 16.218 0.596 -13.083 1.00 82.56 179 CYS A N 1
ATOM 1374 C CA . CYS A 1 179 ? 17.521 0.964 -13.610 1.00 82.56 179 CYS A CA 1
ATOM 1375 C C . CYS A 1 179 ? 18.504 -0.222 -13.623 1.00 82.56 179 CYS A C 1
ATOM 1377 O O . CYS A 1 179 ? 19.177 -0.464 -14.620 1.00 82.56 179 CYS A O 1
ATOM 1379 N N . GLY A 1 180 ? 18.598 -0.979 -12.527 1.00 83.00 180 GLY A N 1
ATOM 1380 C CA . GLY A 1 180 ? 19.587 -2.054 -12.416 1.00 83.00 180 GLY A CA 1
ATOM 1381 C C . GLY A 1 180 ? 19.164 -3.369 -13.071 1.00 83.00 180 GLY A C 1
ATOM 1382 O O . GLY A 1 180 ? 19.996 -4.062 -13.648 1.00 83.00 180 GLY A O 1
ATOM 1383 N N . LEU A 1 181 ? 17.882 -3.722 -12.961 1.00 83.75 181 LEU A N 1
ATOM 1384 C CA . LEU A 1 181 ? 17.347 -5.048 -13.293 1.00 83.75 181 LEU A CA 1
ATOM 1385 C C . LEU A 1 181 ? 16.297 -5.022 -14.416 1.00 83.75 181 LEU A C 1
ATOM 1387 O O . LEU A 1 181 ? 15.920 -6.077 -14.916 1.00 83.75 181 LEU A O 1
ATOM 1391 N N . GLY A 1 182 ? 15.818 -3.842 -14.817 1.00 81.31 182 GLY A N 1
ATOM 1392 C CA . GLY A 1 182 ? 14.772 -3.679 -15.826 1.00 81.31 182 GLY A CA 1
ATOM 1393 C C . GLY A 1 182 ? 13.355 -3.597 -15.245 1.00 81.31 182 GLY A C 1
ATOM 1394 O O . GLY A 1 182 ? 13.076 -3.990 -14.109 1.00 81.31 182 GLY A O 1
ATOM 1395 N N . VAL A 1 183 ? 12.426 -3.069 -16.050 1.00 81.56 183 VAL A N 1
ATOM 1396 C CA . VAL A 1 183 ? 11.027 -2.819 -15.643 1.00 81.56 183 VAL A CA 1
ATOM 1397 C C . VAL A 1 183 ? 10.254 -4.096 -15.298 1.00 81.56 183 VAL A C 1
ATOM 1399 O O . VAL A 1 183 ? 9.399 -4.092 -14.414 1.00 81.56 183 VAL A O 1
ATOM 1402 N N . HIS A 1 184 ? 10.576 -5.210 -15.955 1.00 82.19 184 HIS A N 1
ATOM 1403 C CA . HIS A 1 184 ? 9.928 -6.503 -15.736 1.00 82.19 184 HIS A CA 1
ATOM 1404 C C . HIS A 1 184 ? 10.199 -7.065 -14.326 1.00 82.19 184 HIS A C 1
ATOM 1406 O O . HIS A 1 184 ? 9.394 -7.839 -13.805 1.00 82.19 184 HIS A O 1
ATOM 1412 N N . MET A 1 185 ? 11.280 -6.625 -13.666 1.00 86.88 185 MET A N 1
ATOM 1413 C CA . MET A 1 185 ? 11.656 -7.073 -12.322 1.00 86.88 185 MET A CA 1
ATOM 1414 C C . MET A 1 185 ? 10.913 -6.364 -11.186 1.00 86.88 185 MET A C 1
ATOM 1416 O O . MET A 1 185 ? 10.901 -6.877 -10.067 1.00 86.88 185 MET A O 1
ATOM 1420 N N . ILE A 1 186 ? 10.222 -5.250 -11.462 1.00 88.19 186 ILE A N 1
ATOM 1421 C CA . ILE A 1 186 ? 9.483 -4.478 -10.446 1.00 88.19 186 ILE A CA 1
ATOM 1422 C C . ILE A 1 186 ? 8.482 -5.364 -9.699 1.00 88.19 186 ILE A C 1
ATOM 1424 O O . ILE A 1 186 ? 8.462 -5.380 -8.467 1.00 88.19 186 ILE A O 1
ATOM 1428 N N . GLY A 1 187 ? 7.683 -6.138 -10.443 1.00 88.62 187 GLY A N 1
ATOM 1429 C CA . GLY A 1 187 ? 6.675 -7.014 -9.853 1.00 88.62 187 GLY A CA 1
ATOM 1430 C C . GLY A 1 187 ? 7.297 -8.078 -8.947 1.00 88.62 187 GLY A C 1
ATOM 1431 O O . GLY A 1 187 ? 6.846 -8.262 -7.821 1.00 88.62 187 GLY A O 1
ATOM 1432 N N . TYR A 1 188 ? 8.380 -8.728 -9.380 1.00 88.88 188 TYR A N 1
ATOM 1433 C CA . TYR A 1 188 ? 9.060 -9.752 -8.580 1.00 88.88 188 TYR A CA 1
ATOM 1434 C C . TYR A 1 188 ? 9.649 -9.188 -7.281 1.00 88.88 188 TYR A C 1
ATOM 1436 O O . TYR A 1 188 ? 9.470 -9.782 -6.214 1.00 88.88 188 TYR A O 1
ATOM 1444 N N . THR A 1 189 ? 10.289 -8.016 -7.337 1.00 91.12 189 THR A N 1
ATOM 1445 C CA . THR A 1 189 ? 10.817 -7.347 -6.139 1.00 91.12 189 THR A CA 1
ATOM 1446 C C . THR A 1 189 ? 9.697 -6.978 -5.166 1.00 91.12 189 THR A C 1
ATOM 1448 O O . THR A 1 189 ? 9.811 -7.232 -3.965 1.00 91.12 189 THR A O 1
ATOM 1451 N N . MET A 1 190 ? 8.583 -6.445 -5.670 1.00 91.38 190 MET A N 1
ATOM 1452 C CA . MET A 1 190 ? 7.455 -6.043 -4.827 1.00 91.38 190 MET A CA 1
ATOM 1453 C C . MET A 1 190 ? 6.640 -7.222 -4.285 1.00 91.38 190 MET A C 1
ATOM 1455 O O . MET A 1 190 ? 6.071 -7.117 -3.200 1.00 91.38 190 MET A O 1
ATOM 1459 N N . ILE A 1 191 ? 6.633 -8.374 -4.965 1.00 91.88 191 ILE A N 1
ATOM 1460 C CA . ILE A 1 191 ? 6.101 -9.627 -4.405 1.00 91.88 191 ILE A CA 1
ATOM 1461 C C . ILE A 1 191 ? 6.905 -10.031 -3.170 1.00 91.88 191 ILE A C 1
ATOM 1463 O O . ILE A 1 191 ? 6.312 -10.324 -2.134 1.00 91.88 191 ILE A O 1
ATOM 1467 N N . CYS A 1 192 ? 8.240 -10.016 -3.254 1.00 91.69 192 CYS A N 1
ATOM 1468 C CA . CYS A 1 192 ? 9.102 -10.333 -2.115 1.00 91.69 192 CYS A CA 1
ATOM 1469 C C . CYS A 1 192 ? 8.832 -9.386 -0.937 1.00 91.69 192 CYS A C 1
ATOM 1471 O O . CYS A 1 192 ? 8.606 -9.842 0.184 1.00 91.69 192 CYS A O 1
ATOM 1473 N N . PHE A 1 193 ? 8.751 -8.080 -1.210 1.00 90.44 193 PHE A N 1
ATOM 1474 C CA . PHE A 1 193 ? 8.367 -7.085 -0.210 1.00 90.44 193 PHE A CA 1
ATOM 1475 C C . PHE A 1 193 ? 7.005 -7.402 0.432 1.00 90.44 193 PHE A C 1
ATOM 1477 O O . PHE A 1 193 ? 6.913 -7.479 1.656 1.00 90.44 193 PHE A O 1
ATOM 1484 N N . GLY A 1 194 ? 5.966 -7.657 -0.370 1.00 88.88 194 GLY A N 1
ATOM 1485 C CA . GLY A 1 194 ? 4.621 -7.960 0.126 1.00 88.88 194 GLY A CA 1
ATOM 1486 C C . GLY A 1 194 ? 4.543 -9.244 0.960 1.00 88.88 194 GLY A C 1
ATOM 1487 O O . GLY A 1 194 ? 3.841 -9.276 1.970 1.00 88.88 194 GLY A O 1
ATOM 1488 N N . VAL A 1 195 ? 5.289 -10.290 0.587 1.00 89.94 195 VAL A N 1
ATOM 1489 C CA . VAL A 1 195 ? 5.378 -11.544 1.358 1.00 89.94 195 VAL A CA 1
ATOM 1490 C C . VAL A 1 195 ? 6.068 -11.311 2.700 1.00 89.94 195 VAL A C 1
ATOM 1492 O O . VAL A 1 195 ? 5.543 -11.725 3.735 1.00 89.94 195 VAL A O 1
ATOM 1495 N N . CYS A 1 196 ? 7.215 -10.628 2.703 1.00 89.69 196 CYS A N 1
ATOM 1496 C CA . CYS A 1 196 ? 7.923 -10.280 3.933 1.00 89.69 196 CYS A CA 1
ATOM 1497 C C . CYS A 1 196 ? 7.043 -9.434 4.856 1.00 89.69 196 CYS A C 1
ATOM 1499 O O . CYS A 1 196 ? 6.943 -9.728 6.046 1.00 89.69 196 CYS A O 1
ATOM 1501 N N . ASP A 1 197 ? 6.346 -8.438 4.311 1.00 86.62 197 ASP A N 1
ATOM 1502 C CA . ASP A 1 197 ? 5.460 -7.585 5.095 1.00 86.62 197 ASP A CA 1
ATOM 1503 C C . ASP A 1 197 ? 4.256 -8.357 5.666 1.00 86.62 197 ASP A C 1
ATOM 1505 O O . ASP A 1 197 ? 3.905 -8.183 6.834 1.00 86.62 197 ASP A O 1
ATOM 1509 N N . ALA A 1 198 ? 3.675 -9.294 4.909 1.00 85.88 198 ALA A N 1
ATOM 1510 C CA . ALA A 1 198 ? 2.613 -10.169 5.406 1.00 85.88 198 ALA A CA 1
ATOM 1511 C C . ALA A 1 198 ? 3.081 -11.050 6.582 1.00 85.88 198 ALA A C 1
ATOM 1513 O O . ALA A 1 198 ? 2.383 -11.159 7.597 1.00 85.88 198 ALA A O 1
ATOM 1514 N N . ILE A 1 199 ? 4.277 -11.642 6.481 1.00 86.44 199 ILE A N 1
ATOM 1515 C CA . ILE A 1 199 ? 4.883 -12.443 7.557 1.00 86.44 199 ILE A CA 1
ATOM 1516 C C . ILE A 1 199 ? 5.158 -11.568 8.788 1.00 86.44 199 ILE A C 1
ATOM 1518 O O . ILE A 1 199 ? 4.803 -11.945 9.912 1.00 86.44 199 ILE A O 1
ATOM 1522 N N . CYS A 1 200 ? 5.743 -10.385 8.588 1.00 83.94 200 CYS A N 1
ATOM 1523 C CA . CYS A 1 200 ? 5.996 -9.411 9.648 1.00 83.94 200 CYS A CA 1
ATOM 1524 C C . CYS A 1 200 ? 4.695 -8.959 10.323 1.00 83.94 200 CYS A C 1
ATOM 1526 O O . CYS A 1 200 ? 4.627 -8.934 11.548 1.00 83.94 200 CYS A O 1
ATOM 1528 N N . SER A 1 201 ? 3.635 -8.688 9.561 1.00 79.75 201 SER A N 1
ATOM 1529 C CA . SER A 1 201 ? 2.330 -8.264 10.081 1.00 79.75 201 SER A CA 1
ATOM 1530 C C . SER A 1 201 ? 1.713 -9.299 11.031 1.00 79.75 201 SER A C 1
ATOM 1532 O O . SER A 1 201 ? 1.224 -8.949 12.112 1.00 79.75 201 SER A O 1
ATOM 1534 N N . ILE A 1 202 ? 1.779 -10.591 10.686 1.00 80.31 202 ILE A N 1
ATOM 1535 C CA . ILE A 1 202 ? 1.314 -11.676 11.568 1.00 80.31 202 ILE A CA 1
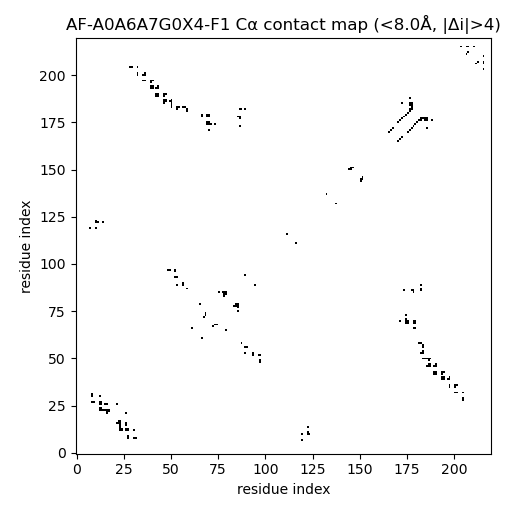ATOM 1536 C C . ILE A 1 202 ? 2.211 -11.781 12.809 1.00 80.31 202 ILE A C 1
ATOM 1538 O O . ILE A 1 202 ? 1.711 -11.877 13.935 1.00 80.31 202 ILE A O 1
ATOM 1542 N N . SER A 1 203 ? 3.528 -11.737 12.612 1.00 82.75 203 SER A N 1
ATOM 1543 C CA . SER A 1 203 ? 4.518 -11.933 13.675 1.00 82.75 203 SER A CA 1
ATOM 1544 C C . SER A 1 203 ? 4.473 -10.806 14.710 1.00 82.75 203 SER A C 1
ATOM 1546 O O . SER A 1 203 ? 4.345 -11.064 15.909 1.00 82.75 203 SER A O 1
ATOM 1548 N N . PHE A 1 204 ? 4.477 -9.548 14.259 1.00 78.88 204 PHE A N 1
ATOM 1549 C CA . PHE A 1 204 ? 4.391 -8.377 15.128 1.00 78.88 204 PHE A CA 1
ATOM 1550 C C . PHE A 1 204 ? 3.063 -8.307 15.876 1.00 78.88 204 PHE A C 1
ATOM 1552 O O . PHE A 1 204 ? 3.049 -7.895 17.033 1.00 78.88 204 PHE A O 1
ATOM 1559 N N . THR A 1 205 ? 1.960 -8.793 15.296 1.00 74.25 205 THR A N 1
ATOM 1560 C CA . THR A 1 205 ? 0.676 -8.869 16.012 1.00 74.25 205 THR A CA 1
ATOM 1561 C C . THR A 1 205 ? 0.772 -9.744 17.268 1.00 74.25 205 THR A C 1
ATOM 1563 O O . THR A 1 205 ? 0.175 -9.413 18.293 1.00 74.25 205 THR A O 1
ATOM 1566 N N . GLN A 1 206 ? 1.523 -10.849 17.228 1.00 76.69 206 GLN A N 1
ATOM 1567 C CA . GLN A 1 206 ? 1.745 -11.683 18.416 1.00 76.69 206 GLN A CA 1
ATOM 1568 C C . GLN A 1 206 ? 2.811 -11.087 19.337 1.00 76.69 206 GLN A C 1
ATOM 1570 O O . GLN A 1 206 ? 2.652 -11.104 20.556 1.00 76.69 206 GLN A O 1
ATOM 1575 N N . LEU A 1 207 ? 3.866 -10.503 18.770 1.00 79.94 207 LEU A N 1
ATOM 1576 C CA . LEU A 1 207 ? 4.954 -9.899 19.536 1.00 79.94 207 LEU A CA 1
ATOM 1577 C C . LEU A 1 207 ? 4.474 -8.706 20.377 1.00 79.94 207 LEU A C 1
ATOM 1579 O O . LEU A 1 207 ? 4.811 -8.613 21.555 1.00 79.94 207 LEU A O 1
ATOM 1583 N N . VAL A 1 208 ? 3.594 -7.862 19.830 1.00 79.56 208 VAL A N 1
ATOM 1584 C CA . VAL A 1 208 ? 2.947 -6.758 20.560 1.00 79.56 208 VAL A CA 1
ATOM 1585 C C . VAL A 1 208 ? 2.125 -7.262 21.749 1.00 79.56 208 VAL A C 1
ATOM 1587 O O . VAL A 1 208 ? 2.072 -6.582 22.773 1.00 79.56 208 VAL A O 1
ATOM 1590 N N . LYS A 1 209 ? 1.506 -8.450 21.663 1.00 72.38 209 LYS A N 1
ATOM 1591 C CA . LYS A 1 209 ? 0.787 -9.038 22.809 1.00 72.38 209 LYS A CA 1
ATOM 1592 C C . LYS A 1 209 ? 1.730 -9.454 23.935 1.00 72.38 209 LYS A C 1
ATOM 1594 O O . LYS A 1 209 ? 1.334 -9.376 25.090 1.00 72.38 209 LYS A O 1
ATOM 1599 N N . MET A 1 210 ? 2.942 -9.902 23.605 1.00 80.62 210 MET A N 1
ATOM 1600 C CA . MET A 1 210 ? 3.919 -10.376 24.590 1.00 80.62 210 MET A CA 1
ATOM 1601 C C . MET A 1 210 ? 4.720 -9.233 25.226 1.00 80.62 210 MET A C 1
ATOM 1603 O O . MET A 1 210 ? 4.924 -9.233 26.433 1.00 80.62 210 MET A O 1
ATOM 1607 N N . VAL A 1 211 ? 5.178 -8.269 24.420 1.00 83.88 211 VAL A N 1
ATOM 1608 C CA . VAL A 1 211 ? 6.162 -7.243 24.829 1.00 83.88 211 VAL A CA 1
ATOM 1609 C C . VAL A 1 211 ? 5.520 -5.859 25.034 1.00 83.88 211 VAL A C 1
ATOM 1611 O O . VAL A 1 211 ? 6.127 -4.953 25.602 1.00 83.88 211 VAL A O 1
ATOM 1614 N N . GLY A 1 212 ? 4.265 -5.679 24.614 1.00 78.19 212 GLY A N 1
ATOM 1615 C CA . GLY A 1 212 ? 3.584 -4.385 24.617 1.00 78.19 212 GLY A CA 1
ATOM 1616 C C . GLY A 1 212 ? 3.915 -3.537 23.384 1.00 78.19 212 GLY A C 1
ATOM 1617 O O . GLY A 1 212 ? 4.770 -3.877 22.572 1.00 78.19 212 GLY A O 1
ATOM 1618 N N . ARG A 1 213 ? 3.198 -2.419 23.205 1.00 77.38 213 ARG A N 1
ATOM 1619 C CA . ARG A 1 213 ? 3.258 -1.611 21.969 1.00 77.38 213 ARG A CA 1
ATOM 1620 C C . ARG A 1 213 ? 4.554 -0.803 21.841 1.00 77.38 213 ARG A C 1
ATOM 1622 O O . ARG A 1 213 ? 5.157 -0.800 20.776 1.00 77.38 213 ARG A O 1
ATOM 1629 N N . VAL A 1 214 ? 4.988 -0.132 22.910 1.00 82.19 214 VAL A N 1
ATOM 1630 C CA . VAL A 1 214 ? 6.096 0.845 22.857 1.00 82.19 214 VAL A CA 1
ATOM 1631 C C . VAL A 1 214 ? 7.420 0.226 22.381 1.00 82.19 214 VAL A C 1
ATOM 1633 O O . VAL A 1 214 ? 7.987 0.778 21.444 1.00 82.19 214 VAL A O 1
ATOM 1636 N N . PRO A 1 215 ? 7.885 -0.927 22.909 1.00 81.88 215 PRO A N 1
ATOM 1637 C CA . PRO A 1 215 ? 9.154 -1.517 22.471 1.00 81.88 215 PRO A CA 1
ATOM 1638 C C . PRO A 1 215 ? 9.160 -1.924 20.993 1.00 81.88 215 PRO A C 1
ATOM 1640 O O . PRO A 1 215 ? 1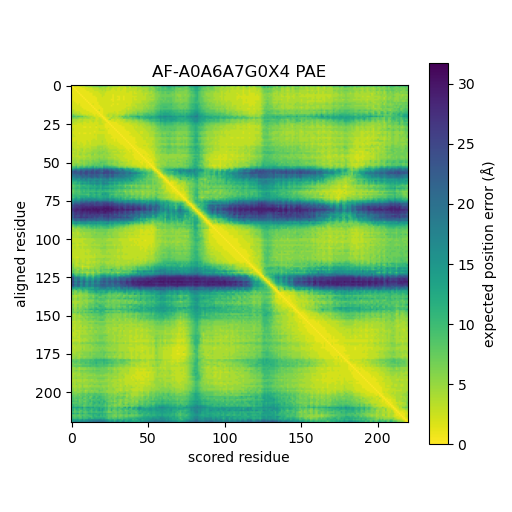0.186 -1.827 20.326 1.00 81.88 215 PRO A O 1
ATOM 1643 N N . VAL A 1 216 ? 8.006 -2.347 20.467 1.00 78.88 216 VAL A N 1
ATOM 1644 C CA . VAL A 1 216 ? 7.860 -2.728 19.055 1.00 78.88 216 VAL A CA 1
ATOM 1645 C C . VAL A 1 216 ? 7.972 -1.506 18.153 1.00 78.88 216 VAL A C 1
ATOM 1647 O O . VAL A 1 216 ? 8.709 -1.544 17.178 1.00 78.88 216 VAL A O 1
ATOM 1650 N N . PHE A 1 217 ? 7.310 -0.405 18.512 1.00 76.75 217 PHE A N 1
ATOM 1651 C CA . PHE A 1 217 ? 7.383 0.847 17.753 1.00 76.75 217 PHE A CA 1
ATOM 1652 C C . PHE A 1 217 ? 8.745 1.545 17.828 1.00 76.75 217 PHE A C 1
ATOM 1654 O O . PHE A 1 217 ? 9.031 2.375 16.978 1.00 76.75 217 PHE A O 1
ATOM 1661 N N . THR A 1 218 ? 9.572 1.256 18.835 1.00 79.75 218 THR A N 1
ATOM 1662 C CA . THR A 1 218 ? 10.945 1.787 18.905 1.00 79.75 218 THR A CA 1
ATOM 1663 C C . THR A 1 218 ? 11.965 0.950 18.134 1.00 79.75 218 THR A C 1
ATOM 1665 O O . THR A 1 218 ? 13.054 1.442 17.861 1.00 79.75 218 THR A O 1
ATOM 1668 N N . LEU A 1 219 ? 11.647 -0.316 17.843 1.00 74.81 219 LEU A N 1
ATOM 1669 C CA . LEU A 1 219 ? 12.511 -1.242 17.098 1.00 74.81 219 LEU A CA 1
ATOM 1670 C C . LEU A 1 219 ? 12.177 -1.308 15.602 1.00 74.81 219 LEU A C 1
ATOM 1672 O O . LEU A 1 219 ? 13.054 -1.665 14.817 1.00 74.81 219 LEU A O 1
ATOM 1676 N N . ALA A 1 220 ? 10.922 -1.035 15.244 1.00 62.16 220 ALA A N 1
ATOM 1677 C CA . ALA A 1 220 ? 10.425 -0.977 13.870 1.00 62.16 220 ALA A CA 1
ATOM 1678 C C . ALA A 1 220 ? 10.733 0.376 13.216 1.00 62.16 220 ALA A C 1
ATOM 1680 O O . ALA A 1 220 ? 11.052 0.367 12.007 1.00 62.16 220 ALA A O 1
#

Foldseek 3Di:
DVVVVLLLLLLVLQVVCVVVVHDSVLSSLVSVLVVLLVVLVVLLVLLVLLLVLQVVDDDPDDDPVLLVCFDPNPDQPDDPDDPDHLAPDGDPVSVVSSVVVVVVVVVVVVVCCVPPPDDSVVRDPPVVDPPPADPVNVVVVVVVVCVDPVNVVVVVVVVVVVVVVVCVVPVCCSRPVCNNPNNSCSSVVSSVVSVVVSVVSVVVSVVCVVPNDVVSVVVD

Organism: NCBI:txid1518452

Radius of gyration: 22.54 Å; Cα contacts (8 Å, |Δi|>4): 148; chains: 1; bounding box: 58×36×54 Å

Mean predicted aligned error: 8.28 Å

InterPro domains:
  IPR036259 MFS transporter superfamily [SSF103473] (29-219)
  IPR051951 UNC-93 regulatory protein [PTHR19444] (1-219)

Sequence (220 aa):
MWSAKCTYLTQVGKRYGELVEENSDVIITRFFGLFFLFFQSSQVAGNIISSTVLSQSESPPRTPEQLQYCGTNFCPSVDLGDNVTLLDPPGKAEIYTMASIYLAISLLAPVIIAVFMNPLSKFVDEGASSSDKSGLQLLLATFSHMRHPVQLLIIPLTMWSGVSQGYLSADYTAAYVTCGLGVHMIGYTMICFGVCDAICSISFTQLVKMVGRVPVFTLA